Protein AF-A0A956KS37-F1 (afdb_monomer_lite)

Structure (mmCIF, N/CA/C/O backbone):
data_AF-A0A956KS37-F1
#
_entry.id   AF-A0A956KS37-F1
#
loop_
_atom_site.group_PDB
_atom_site.id
_atom_site.type_symbol
_atom_site.label_atom_id
_atom_site.label_alt_id
_atom_site.label_comp_id
_atom_site.label_asym_id
_atom_site.label_entity_id
_atom_site.label_seq_id
_atom_site.pdbx_PDB_ins_code
_atom_site.Cartn_x
_atom_site.Cartn_y
_atom_site.Cartn_z
_atom_site.occupancy
_atom_site.B_iso_or_equiv
_atom_site.auth_seq_id
_atom_site.auth_comp_id
_atom_site.auth_asym_id
_atom_site.auth_atom_id
_atom_site.pdbx_PDB_model_num
ATOM 1 N N . ILE A 1 1 ? -24.989 6.289 8.421 1.00 59.78 1 ILE A N 1
ATOM 2 C CA . ILE A 1 1 ? -24.340 6.438 7.101 1.00 59.78 1 ILE A CA 1
ATOM 3 C C . ILE A 1 1 ? -23.356 7.585 7.234 1.00 59.78 1 ILE A C 1
ATOM 5 O O . ILE A 1 1 ? -23.789 8.690 7.537 1.00 59.78 1 ILE A O 1
ATOM 9 N N . GLY A 1 2 ? -22.062 7.302 7.118 1.00 62.50 2 GLY A N 1
ATOM 10 C CA . GLY A 1 2 ? -21.005 8.313 7.037 1.00 62.50 2 GLY A CA 1
ATOM 11 C C . GLY A 1 2 ? -20.364 8.279 5.651 1.00 62.50 2 GLY A C 1
ATOM 12 O O . GLY A 1 2 ? -20.392 7.232 5.010 1.00 62.50 2 GLY A O 1
ATOM 13 N N . ALA A 1 3 ? -19.823 9.413 5.208 1.00 61.78 3 ALA A N 1
ATOM 14 C CA . ALA A 1 3 ? -19.018 9.537 3.996 1.00 61.78 3 ALA A CA 1
ATOM 15 C C . ALA A 1 3 ? -17.770 10.373 4.318 1.00 61.78 3 ALA A C 1
ATOM 17 O O . ALA A 1 3 ? -17.851 11.324 5.097 1.00 61.78 3 ALA A O 1
ATOM 18 N N . GLY A 1 4 ? -16.625 10.029 3.731 1.00 62.31 4 GLY A N 1
ATOM 19 C CA . GLY A 1 4 ? -15.363 10.747 3.917 1.00 62.31 4 GLY A CA 1
ATOM 20 C C . GLY A 1 4 ? -14.422 10.538 2.734 1.00 62.31 4 GLY A C 1
ATOM 21 O O . GLY A 1 4 ? -14.569 9.563 2.003 1.00 62.31 4 GLY A O 1
ATOM 22 N N . GLY A 1 5 ? -13.471 11.457 2.546 1.00 63.03 5 GLY A N 1
ATOM 23 C CA . GLY A 1 5 ? -12.440 11.356 1.514 1.00 63.03 5 GLY A CA 1
ATOM 24 C C . GLY A 1 5 ? -11.164 12.104 1.894 1.00 63.03 5 GLY A C 1
ATOM 25 O O . GLY A 1 5 ? -11.191 13.022 2.714 1.00 63.03 5 GLY A O 1
ATOM 26 N N . ARG A 1 6 ? -10.030 11.677 1.331 1.00 69.94 6 ARG A N 1
ATOM 27 C CA . ARG A 1 6 ? -8.701 12.251 1.586 1.00 69.94 6 ARG A CA 1
ATOM 28 C C . ARG A 1 6 ? -7.875 12.226 0.304 1.00 69.94 6 ARG A C 1
ATOM 30 O O . ARG A 1 6 ? -7.959 11.260 -0.443 1.00 69.94 6 ARG A O 1
ATOM 37 N N . VAL A 1 7 ? -7.070 13.268 0.107 1.00 75.19 7 VAL A N 1
ATOM 38 C CA . VAL A 1 7 ? -6.083 13.395 -0.972 1.00 75.19 7 VAL A CA 1
ATOM 39 C C . VAL A 1 7 ? -4.737 13.720 -0.326 1.00 75.19 7 VAL A C 1
ATOM 41 O O . VAL A 1 7 ? -4.662 14.638 0.491 1.00 75.19 7 VAL A O 1
ATOM 44 N N . ILE A 1 8 ? -3.687 12.956 -0.637 1.00 71.56 8 ILE A N 1
ATOM 45 C CA . ILE A 1 8 ? -2.332 13.180 -0.109 1.00 71.56 8 ILE A CA 1
ATOM 46 C C . ILE A 1 8 ? -1.338 13.076 -1.271 1.00 71.56 8 ILE A C 1
ATOM 48 O O . ILE A 1 8 ? -1.057 11.964 -1.714 1.00 71.56 8 ILE A O 1
ATOM 52 N N . PRO A 1 9 ? -0.799 14.190 -1.786 1.00 73.94 9 PRO A N 1
ATOM 53 C CA . PRO A 1 9 ? 0.336 14.123 -2.694 1.00 73.94 9 PRO A CA 1
ATOM 54 C C . PRO A 1 9 ? 1.612 13.825 -1.898 1.00 73.94 9 PRO A C 1
ATOM 56 O O . PRO A 1 9 ? 1.841 14.415 -0.840 1.00 73.94 9 PRO A O 1
ATOM 59 N N . VAL A 1 10 ? 2.457 12.929 -2.409 1.00 78.38 10 VAL A N 1
ATOM 60 C CA . VAL A 1 10 ? 3.773 12.642 -1.825 1.00 78.38 10 VAL A CA 1
ATOM 61 C C . VAL A 1 10 ? 4.813 12.618 -2.941 1.00 78.38 10 VAL A C 1
ATOM 63 O O . VAL A 1 10 ? 4.733 11.814 -3.868 1.00 78.38 10 VAL A O 1
ATOM 66 N N . ASN A 1 11 ? 5.799 13.505 -2.842 1.00 81.19 11 ASN A N 1
ATOM 67 C CA . ASN A 1 11 ? 6.946 13.540 -3.745 1.00 81.19 11 ASN A CA 1
ATOM 68 C C . ASN A 1 11 ? 8.146 12.913 -3.028 1.00 81.19 11 ASN A C 1
ATOM 70 O O . ASN A 1 11 ? 8.422 13.269 -1.880 1.00 81.19 11 ASN A O 1
ATOM 74 N N . MET A 1 12 ? 8.852 11.992 -3.687 1.00 76.44 12 MET A N 1
ATOM 75 C CA . MET A 1 12 ? 10.033 11.325 -3.138 1.00 76.44 12 MET A CA 1
ATOM 76 C C . MET A 1 12 ? 11.216 11.473 -4.094 1.00 76.44 12 MET A C 1
ATOM 78 O O . MET A 1 12 ? 11.098 11.211 -5.288 1.00 76.44 12 MET A O 1
ATOM 82 N N . ASN A 1 13 ? 12.371 11.842 -3.539 1.00 83.75 13 ASN A N 1
ATOM 83 C CA . ASN A 1 13 ? 13.630 11.979 -4.273 1.00 83.75 13 ASN A CA 1
ATOM 84 C C . ASN A 1 13 ? 14.692 11.060 -3.644 1.00 83.75 13 ASN A C 1
ATOM 86 O O . ASN A 1 13 ? 15.562 11.555 -2.919 1.00 83.75 13 ASN A O 1
ATOM 90 N N . PRO A 1 14 ? 14.598 9.727 -3.820 1.00 79.75 14 PRO A N 1
ATOM 91 C CA . PRO A 1 14 ? 15.616 8.807 -3.327 1.00 79.75 14 PRO A CA 1
ATOM 92 C C . PRO A 1 14 ? 16.982 9.096 -3.965 1.00 79.75 14 PRO A C 1
ATOM 94 O O . PRO A 1 14 ? 17.096 9.335 -5.168 1.00 79.75 14 PRO A O 1
ATOM 97 N N . LYS A 1 15 ? 18.028 9.050 -3.138 1.00 79.62 15 LYS A N 1
ATOM 98 C CA . LYS A 1 15 ? 19.432 9.145 -3.550 1.00 79.62 15 LYS A CA 1
ATOM 99 C C . LYS A 1 15 ? 20.189 7.967 -2.954 1.00 79.62 15 LYS A C 1
ATOM 101 O O . LYS A 1 15 ? 20.003 7.669 -1.775 1.00 79.62 15 LYS A O 1
ATOM 106 N N . GLY A 1 16 ? 21.026 7.316 -3.754 1.00 83.62 16 GLY A N 1
ATOM 107 C CA . GLY A 1 16 ? 21.868 6.207 -3.316 1.00 83.62 16 GLY A CA 1
ATOM 108 C C . GLY A 1 16 ? 23.233 6.239 -3.998 1.00 83.62 16 GLY A C 1
ATOM 109 O O . GLY A 1 16 ? 23.364 6.731 -5.119 1.00 83.62 16 GLY A O 1
ATOM 110 N N . GLY A 1 17 ? 24.248 5.733 -3.302 1.00 79.25 17 GLY A N 1
ATOM 111 C CA . GLY A 1 17 ? 25.569 5.461 -3.867 1.00 79.25 17 GLY A CA 1
ATOM 112 C C . GLY A 1 17 ? 25.759 3.964 -4.090 1.00 79.25 17 GLY A C 1
ATOM 113 O O . GLY A 1 17 ? 25.116 3.151 -3.421 1.00 79.25 17 GLY A O 1
ATOM 114 N N . VAL A 1 18 ? 26.642 3.602 -5.018 1.00 71.94 18 VAL A N 1
ATOM 115 C CA . VAL A 1 18 ? 27.085 2.216 -5.200 1.00 71.94 18 VAL A CA 1
ATOM 116 C C . VAL A 1 18 ? 28.479 2.087 -4.600 1.00 71.94 18 VAL A C 1
ATOM 118 O O . VAL A 1 18 ? 29.442 2.607 -5.153 1.00 71.94 18 VAL A O 1
ATOM 121 N N . GLY A 1 19 ? 28.583 1.411 -3.456 1.00 70.12 19 GLY A N 1
ATOM 122 C CA . GLY A 1 19 ? 29.873 1.012 -2.898 1.00 70.12 19 GLY A CA 1
ATOM 123 C C . GLY A 1 19 ? 30.322 -0.312 -3.508 1.00 70.12 19 GLY A C 1
ATOM 124 O O . GLY A 1 19 ? 29.499 -1.211 -3.690 1.00 70.12 19 GLY A O 1
ATOM 125 N N . THR A 1 20 ? 31.614 -0.450 -3.804 1.00 69.81 20 THR A N 1
ATOM 126 C CA . THR A 1 20 ? 32.202 -1.748 -4.165 1.00 69.81 20 THR A CA 1
ATOM 127 C C . THR A 1 20 ? 33.386 -2.041 -3.266 1.00 69.81 20 THR A C 1
ATOM 129 O O . THR A 1 20 ? 34.121 -1.137 -2.882 1.00 69.81 20 THR A O 1
ATOM 132 N N . ASP A 1 21 ? 33.554 -3.313 -2.933 1.00 70.75 21 ASP A N 1
ATOM 133 C CA . ASP A 1 21 ? 34.668 -3.855 -2.157 1.00 70.75 21 ASP A CA 1
ATOM 134 C C . ASP A 1 21 ? 35.985 -3.891 -2.951 1.00 70.75 21 ASP A C 1
ATOM 136 O O . ASP A 1 21 ? 37.053 -4.113 -2.384 1.00 70.75 21 ASP A O 1
ATOM 140 N N . LYS A 1 22 ? 35.930 -3.656 -4.267 1.00 71.81 22 LYS A N 1
ATOM 141 C CA . LYS A 1 22 ? 37.088 -3.681 -5.160 1.00 71.81 22 LYS A CA 1
ATOM 142 C C . LYS A 1 22 ? 37.315 -2.310 -5.775 1.00 71.81 22 LYS A C 1
ATOM 144 O O . LYS A 1 22 ? 36.692 -1.964 -6.775 1.00 71.81 22 LYS A O 1
ATOM 149 N N . GLU A 1 23 ? 38.306 -1.592 -5.250 1.00 63.19 23 GLU A N 1
ATOM 150 C CA . GLU A 1 23 ? 38.772 -0.292 -5.771 1.00 63.19 23 GLU A CA 1
ATOM 151 C C . GLU A 1 23 ? 39.117 -0.319 -7.274 1.00 63.19 23 GLU A C 1
ATOM 153 O O . GLU A 1 23 ? 39.158 0.714 -7.930 1.00 63.19 23 GLU A O 1
ATOM 158 N N . THR A 1 24 ? 39.349 -1.500 -7.855 1.00 65.69 24 THR A N 1
ATOM 159 C CA . THR A 1 24 ? 39.660 -1.665 -9.280 1.00 65.69 24 THR A CA 1
ATOM 160 C C . THR A 1 24 ? 38.441 -1.714 -10.202 1.00 65.69 24 THR A C 1
ATOM 162 O O . THR A 1 24 ? 38.626 -1.650 -11.414 1.00 65.69 24 THR A O 1
ATOM 165 N N . LEU A 1 25 ? 37.219 -1.860 -9.676 1.00 62.25 25 LEU A N 1
ATOM 166 C CA . LEU A 1 25 ? 36.004 -1.999 -10.493 1.00 62.25 25 LEU A CA 1
ATOM 167 C C . LEU A 1 25 ? 35.248 -0.686 -10.695 1.00 62.25 25 LEU A C 1
ATOM 169 O O . LEU A 1 25 ? 34.473 -0.578 -11.645 1.00 62.25 25 LEU A O 1
ATOM 173 N N . VAL A 1 26 ? 35.471 0.308 -9.838 1.00 63.12 26 VAL A N 1
ATOM 174 C CA . VAL A 1 26 ? 34.836 1.620 -9.951 1.00 63.12 26 VAL A CA 1
ATOM 175 C C . VAL A 1 26 ? 35.914 2.682 -9.819 1.00 63.12 26 VAL A C 1
ATOM 177 O O . VAL A 1 26 ? 36.578 2.771 -8.793 1.00 63.12 26 VAL A O 1
ATOM 180 N N . SER A 1 27 ? 36.119 3.451 -10.888 1.00 65.81 27 SER A N 1
ATOM 181 C CA . SER A 1 27 ? 37.158 4.482 -10.930 1.00 65.81 27 SER A CA 1
ATOM 182 C C . SER A 1 27 ? 36.759 5.753 -10.182 1.00 65.81 27 SER A C 1
ATOM 184 O O . SER A 1 27 ? 37.638 6.515 -9.796 1.00 65.81 27 SER A O 1
ATOM 186 N N . ASP A 1 28 ? 35.456 5.973 -9.987 1.00 76.75 28 ASP A N 1
ATOM 187 C CA . ASP A 1 28 ? 34.880 7.207 -9.455 1.00 76.75 28 ASP A CA 1
ATOM 188 C C . ASP A 1 28 ? 33.649 6.912 -8.588 1.00 76.75 28 ASP A C 1
ATOM 190 O O . ASP A 1 28 ? 32.961 5.920 -8.807 1.00 76.75 28 ASP A O 1
ATOM 194 N N . ASP A 1 29 ? 33.301 7.792 -7.648 1.00 83.38 29 ASP A N 1
ATOM 195 C CA . ASP A 1 29 ? 32.067 7.645 -6.869 1.00 83.38 29 ASP A CA 1
ATOM 196 C C . ASP A 1 29 ? 30.838 7.655 -7.794 1.00 83.38 29 ASP A C 1
ATOM 198 O O . ASP A 1 29 ? 30.426 8.696 -8.315 1.00 83.38 29 ASP A O 1
ATOM 202 N N . VAL A 1 30 ? 30.241 6.479 -8.007 1.00 87.00 30 VAL A N 1
ATOM 203 C CA . VAL A 1 30 ? 29.019 6.337 -8.799 1.00 87.00 30 VAL A CA 1
ATOM 204 C C . VAL A 1 30 ? 27.816 6.612 -7.909 1.00 87.00 30 VAL A C 1
ATOM 206 O O . VAL A 1 30 ? 27.533 5.891 -6.946 1.00 87.00 30 VAL A O 1
ATOM 209 N N . THR A 1 31 ? 27.062 7.643 -8.273 1.00 90.06 31 THR A N 1
ATOM 210 C CA . THR A 1 31 ? 25.796 7.990 -7.629 1.00 90.06 31 THR A CA 1
ATOM 211 C C . THR A 1 31 ? 24.646 7.831 -8.611 1.00 90.06 31 THR A C 1
ATOM 213 O O . THR A 1 31 ? 24.784 8.111 -9.803 1.00 90.06 31 THR A O 1
ATOM 216 N N . ALA A 1 32 ? 23.511 7.358 -8.099 1.00 91.81 32 ALA A N 1
ATOM 217 C CA . ALA A 1 32 ? 22.270 7.249 -8.849 1.00 91.81 32 ALA A CA 1
ATOM 218 C C . ALA A 1 32 ? 21.175 8.038 -8.128 1.00 91.81 32 ALA A C 1
ATOM 220 O O . ALA A 1 32 ? 20.953 7.876 -6.919 1.00 91.81 32 ALA A O 1
ATOM 221 N N . SER A 1 33 ? 20.469 8.883 -8.871 1.00 92.88 33 SER A N 1
ATOM 222 C CA . SER A 1 33 ? 19.269 9.563 -8.391 1.00 92.88 33 SER A CA 1
ATOM 223 C C . SER A 1 33 ? 18.072 9.192 -9.243 1.00 92.88 33 SER A C 1
ATOM 225 O O . SER A 1 33 ? 18.170 9.077 -10.459 1.00 92.88 33 SER A O 1
ATOM 227 N N . MET A 1 34 ? 16.924 9.021 -8.599 1.00 93.25 34 MET A N 1
ATOM 228 C CA . MET A 1 34 ? 15.661 8.772 -9.280 1.00 93.25 34 MET A CA 1
ATOM 229 C C . MET A 1 34 ? 14.615 9.713 -8.704 1.00 93.25 34 MET A C 1
ATOM 231 O O . MET A 1 34 ? 14.482 9.828 -7.487 1.00 93.25 34 MET A O 1
ATOM 235 N N . THR A 1 35 ? 13.855 10.373 -9.573 1.00 88.62 35 THR A N 1
ATOM 236 C CA . THR A 1 35 ? 12.692 11.163 -9.152 1.00 88.62 35 THR A CA 1
ATOM 237 C C . THR A 1 35 ? 11.440 10.326 -9.347 1.00 88.62 35 THR A C 1
ATOM 239 O O . THR A 1 35 ? 11.200 9.814 -10.441 1.00 88.62 35 THR A O 1
ATOM 242 N N . PHE A 1 36 ? 10.635 10.182 -8.296 1.00 87.31 36 PHE A N 1
ATOM 243 C CA . PHE A 1 36 ? 9.403 9.407 -8.356 1.00 87.31 36 PHE A CA 1
ATOM 244 C C . PHE A 1 36 ? 8.256 10.129 -7.643 1.00 87.31 36 PHE A C 1
ATOM 246 O O . PHE A 1 36 ? 8.398 10.626 -6.522 1.00 87.31 36 PHE A O 1
ATOM 253 N N . GLN A 1 37 ? 7.094 10.167 -8.296 1.00 88.06 37 GLN A N 1
ATOM 254 C CA . GLN A 1 37 ? 5.882 10.770 -7.753 1.00 88.06 37 GLN A CA 1
ATOM 255 C C . GLN A 1 37 ? 4.867 9.685 -7.394 1.00 88.06 37 GLN A C 1
ATOM 257 O O . GLN A 1 37 ? 4.388 8.958 -8.267 1.00 88.06 37 GLN A O 1
ATOM 262 N N . LEU A 1 38 ? 4.507 9.597 -6.111 1.00 91.50 38 LEU A N 1
ATOM 263 C CA . LEU A 1 38 ? 3.479 8.661 -5.656 1.00 91.50 38 LEU A CA 1
ATOM 264 C C . LEU A 1 38 ? 2.101 9.074 -6.196 1.00 91.50 38 LEU A C 1
ATOM 266 O O . LEU A 1 38 ? 1.814 10.276 -6.266 1.00 91.50 38 LEU A O 1
ATOM 270 N N . PRO A 1 39 ? 1.248 8.103 -6.576 1.00 91.50 39 PRO A N 1
ATOM 271 C CA . PRO A 1 39 ? -0.069 8.362 -7.147 1.00 91.50 39 PRO A CA 1
ATOM 272 C C . PRO A 1 39 ? -0.909 9.199 -6.192 1.00 91.50 39 PRO A C 1
ATOM 274 O O . PRO A 1 39 ? -0.973 8.944 -4.987 1.00 91.50 39 PRO A O 1
ATOM 277 N N . VAL A 1 40 ? -1.612 10.180 -6.748 1.00 92.75 40 VAL A N 1
ATOM 278 C CA . VAL A 1 40 ? -2.711 10.811 -6.024 1.00 92.75 40 VAL A CA 1
ATOM 279 C C . VAL A 1 40 ? -3.801 9.763 -5.818 1.00 92.75 40 VAL A C 1
ATOM 281 O O . VAL A 1 40 ? -4.217 9.104 -6.767 1.00 92.75 40 VAL A O 1
ATOM 284 N N . GLN A 1 41 ? -4.275 9.619 -4.584 1.00 94.19 41 GLN A N 1
ATOM 285 C CA . GLN A 1 41 ? -5.348 8.694 -4.235 1.00 94.19 41 GLN A CA 1
ATOM 286 C C . GLN A 1 41 ? -6.607 9.468 -3.837 1.00 94.19 41 GLN A C 1
ATOM 288 O O . GLN A 1 41 ? -6.535 10.437 -3.079 1.00 94.19 41 GLN A O 1
ATOM 293 N N . LEU A 1 42 ? -7.757 9.008 -4.328 1.00 93.62 42 LEU A N 1
ATOM 294 C CA . LEU A 1 42 ? -9.084 9.416 -3.882 1.00 93.62 42 LEU A CA 1
ATOM 295 C C . LEU A 1 42 ? -9.796 8.198 -3.298 1.00 93.62 42 LEU A C 1
ATOM 297 O O . LEU A 1 42 ? -9.892 7.160 -3.944 1.00 93.62 42 LEU A O 1
ATOM 301 N N . ARG A 1 43 ? -10.331 8.331 -2.087 1.00 94.50 43 ARG A N 1
ATOM 302 C CA . ARG A 1 43 ? -11.131 7.292 -1.430 1.00 94.50 43 ARG A CA 1
ATOM 303 C C . ARG A 1 43 ? -12.488 7.850 -1.036 1.00 94.50 43 ARG A C 1
ATOM 305 O O . ARG A 1 43 ? -12.559 8.979 -0.557 1.00 94.50 43 ARG A O 1
ATOM 312 N N . GLY A 1 44 ? -13.527 7.043 -1.198 1.00 93.69 44 GLY A N 1
ATOM 313 C CA . GLY A 1 44 ? -14.858 7.285 -0.654 1.00 93.69 44 GLY A CA 1
ATOM 314 C C . GLY A 1 44 ? -15.482 5.979 -0.182 1.00 93.69 44 GLY A C 1
ATOM 315 O O . GLY A 1 44 ? -15.198 4.929 -0.7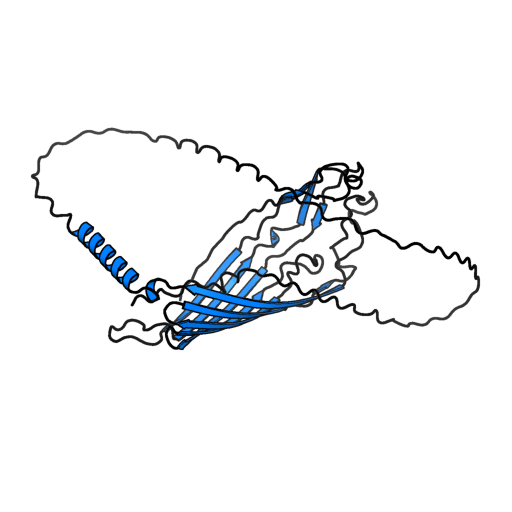49 1.00 93.69 44 GLY A O 1
ATOM 316 N N . GLY A 1 45 ? -16.339 6.040 0.834 1.00 95.12 45 GLY A N 1
ATOM 317 C CA . GLY A 1 45 ? -16.956 4.843 1.396 1.00 95.12 45 GLY A CA 1
ATOM 318 C C . GLY A 1 45 ? -18.271 5.111 2.111 1.00 95.12 45 GLY A C 1
ATOM 319 O O . GLY A 1 45 ? -18.612 6.258 2.418 1.00 95.12 45 GLY A O 1
ATOM 320 N N . LEU A 1 46 ? -19.015 4.033 2.346 1.00 95.94 46 LEU A N 1
ATOM 321 C CA . LEU A 1 46 ? -20.251 4.001 3.114 1.00 95.94 46 LEU A CA 1
ATOM 322 C C . LEU A 1 46 ? -20.119 2.969 4.225 1.00 95.94 46 LEU A C 1
ATOM 324 O O . LEU A 1 46 ? -19.832 1.806 3.959 1.00 95.94 46 LEU A O 1
ATOM 328 N N . ARG A 1 47 ? -20.428 3.386 5.454 1.00 96.38 47 ARG A N 1
ATOM 329 C CA . ARG A 1 47 ? -20.492 2.498 6.619 1.00 96.38 47 ARG A CA 1
ATOM 330 C C . ARG A 1 47 ? -21.887 2.478 7.237 1.00 96.38 47 ARG A C 1
ATOM 332 O O . ARG A 1 47 ? -22.498 3.532 7.489 1.00 96.38 47 ARG A O 1
ATOM 339 N N . TYR A 1 48 ? -22.383 1.272 7.483 1.00 95.88 48 TYR A N 1
ATOM 340 C CA . TYR A 1 48 ? -23.592 0.981 8.244 1.00 95.88 48 TYR A CA 1
ATOM 341 C C . TYR A 1 48 ? -23.209 0.366 9.587 1.00 95.88 48 TYR A C 1
ATOM 343 O O . TYR A 1 48 ? -22.456 -0.593 9.621 1.00 95.88 48 TYR A O 1
ATOM 351 N N . ILE A 1 49 ? -23.755 0.904 10.677 1.00 96.06 49 ILE A N 1
ATOM 352 C CA . ILE A 1 49 ? -23.469 0.470 12.048 1.00 96.06 49 ILE A CA 1
ATOM 353 C C . ILE A 1 49 ? -24.781 -0.003 12.669 1.00 96.06 49 ILE A C 1
ATOM 355 O O . ILE A 1 49 ? -25.754 0.760 12.712 1.00 96.06 49 ILE A O 1
ATOM 359 N N . HIS A 1 50 ? -24.810 -1.240 13.161 1.00 95.56 50 HIS A N 1
ATOM 360 C CA . HIS A 1 50 ? -25.959 -1.808 13.853 1.00 95.56 50 HIS A CA 1
ATOM 361 C C . HIS A 1 50 ? -25.715 -1.858 15.368 1.00 95.56 50 HIS A C 1
ATOM 363 O O . HIS A 1 50 ? -24.843 -2.601 15.820 1.00 95.56 50 HIS A O 1
ATOM 369 N N . PRO A 1 51 ? -26.477 -1.117 16.191 1.00 94.38 51 PRO A N 1
ATOM 370 C CA . PRO A 1 51 ? -26.252 -1.085 17.634 1.00 94.38 51 PRO A CA 1
ATOM 371 C C . PRO A 1 51 ? -26.688 -2.388 18.327 1.00 94.38 51 PRO A C 1
ATOM 373 O O . PRO A 1 51 ? -27.652 -3.030 17.917 1.00 94.38 51 PRO A O 1
ATOM 376 N N . MET A 1 52 ? -26.033 -2.746 19.437 1.00 89.56 52 MET A N 1
ATOM 377 C CA . MET A 1 52 ? -26.336 -3.944 20.248 1.00 89.56 52 MET A CA 1
ATOM 378 C C . MET A 1 52 ? -27.605 -3.806 21.121 1.00 89.56 52 MET A C 1
ATOM 380 O O . MET A 1 52 ? -27.995 -4.724 21.837 1.00 89.56 52 MET A O 1
ATOM 384 N N . GLY A 1 53 ? -28.292 -2.667 21.039 1.00 90.56 53 GLY A N 1
ATOM 385 C CA . GLY A 1 53 ? -29.440 -2.311 21.872 1.00 90.56 53 GLY A CA 1
ATOM 386 C C . GLY A 1 53 ? -29.180 -1.013 22.626 1.00 90.56 53 GLY A C 1
ATOM 387 O O . GLY A 1 53 ? -28.191 -0.327 22.363 1.00 90.56 53 GLY A O 1
ATOM 388 N N . ARG A 1 54 ? -30.077 -0.661 23.549 1.00 92.88 54 ARG A N 1
ATOM 389 C CA . ARG A 1 54 ? -29.944 0.522 24.406 1.00 92.88 54 ARG A CA 1
ATOM 390 C C . ARG A 1 54 ? -29.764 0.116 25.871 1.00 92.88 54 ARG A C 1
ATOM 392 O O . ARG A 1 54 ? -30.283 -0.921 26.280 1.00 92.88 54 ARG A O 1
ATOM 399 N N . ASP A 1 55 ? -28.991 0.887 26.624 1.00 90.56 55 ASP A N 1
ATOM 400 C CA . ASP A 1 55 ? -28.873 0.771 28.076 1.00 90.56 55 ASP A CA 1
ATOM 401 C C . ASP A 1 55 ? -30.134 1.315 28.773 1.00 90.56 55 ASP A C 1
ATOM 403 O O . ASP A 1 55 ? -31.084 1.764 28.121 1.00 90.56 55 ASP A O 1
ATOM 407 N N . GLU A 1 56 ? -30.162 1.259 30.107 1.00 93.50 56 GLU A N 1
ATOM 408 C CA . GLU A 1 56 ? -31.279 1.774 30.915 1.00 93.50 56 GLU A CA 1
ATOM 409 C C . GLU A 1 56 ? -31.498 3.283 30.718 1.00 93.50 56 GLU A C 1
ATOM 411 O O . GLU A 1 56 ? -32.611 3.784 30.868 1.00 93.50 56 GLU A O 1
ATOM 416 N N . GLN A 1 57 ? -30.446 4.007 30.331 1.00 91.75 57 GLN A N 1
ATOM 417 C CA . GLN A 1 57 ? -30.448 5.434 30.028 1.00 91.75 57 GLN A CA 1
ATOM 418 C C . GLN A 1 57 ? -30.808 5.726 28.559 1.00 91.75 57 GLN A C 1
ATOM 420 O O . GLN A 1 57 ? -30.810 6.884 28.134 1.00 91.75 57 GLN A O 1
ATOM 425 N N . GLY A 1 58 ? -31.131 4.700 27.766 1.00 90.94 58 GLY A N 1
ATOM 426 C CA . GLY A 1 58 ? -31.509 4.824 26.364 1.00 90.94 58 GLY A CA 1
ATOM 427 C C . GLY A 1 58 ? -30.342 5.058 25.394 1.00 90.94 58 GLY A C 1
ATOM 428 O O . GLY A 1 58 ? -30.608 5.313 24.210 1.00 90.94 58 GLY A O 1
ATOM 429 N N . LYS A 1 59 ? -29.084 4.980 25.846 1.00 87.88 59 LYS A N 1
ATOM 430 C CA . LYS A 1 59 ? -27.876 5.104 25.016 1.00 87.88 59 LYS A CA 1
ATOM 431 C C . LYS A 1 59 ? -27.510 3.760 24.379 1.00 87.88 59 LYS A C 1
ATOM 433 O O . LYS A 1 59 ? -27.765 2.720 24.975 1.00 87.88 59 LYS A O 1
ATOM 438 N N . PRO A 1 60 ? -26.920 3.733 23.175 1.00 86.88 60 PRO A N 1
ATOM 439 C CA . PRO A 1 60 ? -26.461 2.488 22.566 1.00 86.88 60 PRO A CA 1
ATOM 440 C C . PRO A 1 60 ? -25.445 1.762 23.461 1.00 86.88 60 PRO A C 1
ATOM 442 O O . PRO A 1 60 ? -24.474 2.380 23.885 1.00 86.88 60 PRO A O 1
ATOM 445 N N . ARG A 1 61 ? -25.640 0.458 23.713 1.00 88.44 61 ARG A N 1
ATOM 446 C CA . ARG A 1 61 ? -24.713 -0.357 24.536 1.00 88.44 61 ARG A CA 1
ATOM 447 C C . ARG A 1 61 ? -23.390 -0.683 23.844 1.00 88.44 61 ARG A C 1
ATOM 449 O O . ARG A 1 61 ? -22.490 -1.203 24.477 1.00 88.44 61 ARG A O 1
ATOM 456 N N . GLY A 1 62 ? -23.305 -0.401 22.552 1.00 89.19 62 GLY A N 1
ATOM 457 C CA . GLY A 1 62 ? -22.195 -0.785 21.700 1.00 89.19 62 GLY A CA 1
ATOM 458 C C . GLY A 1 62 ? -22.694 -1.117 20.303 1.00 89.19 62 GLY A C 1
ATOM 459 O O . GLY A 1 62 ? -23.866 -0.908 19.960 1.00 89.19 62 GLY A O 1
ATOM 460 N N . GLU A 1 63 ? -21.794 -1.657 19.502 1.00 92.94 63 GLU A N 1
ATOM 461 C CA . GLU A 1 63 ? -22.042 -2.090 18.137 1.00 92.94 63 GLU A CA 1
ATOM 462 C C . GLU A 1 63 ? -22.186 -3.614 18.106 1.00 92.94 63 GLU A C 1
ATOM 464 O O . GLU A 1 63 ? -21.375 -4.323 18.686 1.00 92.94 63 GLU A O 1
ATOM 469 N N . ARG A 1 64 ? -23.221 -4.147 17.454 1.00 95.44 64 ARG A N 1
ATOM 470 C CA . ARG A 1 64 ? -23.370 -5.595 17.247 1.00 95.44 64 ARG A CA 1
ATOM 471 C C . ARG A 1 64 ? -22.619 -6.048 16.007 1.00 95.44 64 ARG A C 1
ATOM 473 O O . ARG A 1 64 ? -21.942 -7.070 16.045 1.00 95.44 64 ARG A O 1
ATOM 480 N N . PHE A 1 65 ? -22.802 -5.312 14.922 1.00 96.94 65 PHE A N 1
ATOM 481 C CA . PHE A 1 65 ? -22.064 -5.502 13.689 1.00 96.94 65 PHE A CA 1
ATOM 482 C C . PHE A 1 65 ? -22.025 -4.202 12.894 1.00 96.94 65 PHE A C 1
ATOM 484 O O . PHE A 1 65 ? -22.924 -3.360 13.033 1.00 96.94 65 PHE A O 1
ATOM 491 N N . ASP A 1 66 ? -21.050 -4.092 12.009 1.00 96.38 66 ASP A N 1
ATOM 492 C CA . ASP A 1 66 ? -21.045 -3.110 10.942 1.00 96.38 66 ASP A CA 1
ATOM 493 C C . ASP A 1 66 ? -20.818 -3.755 9.579 1.00 96.38 66 ASP A C 1
ATOM 495 O O . ASP A 1 66 ? -20.590 -4.955 9.423 1.00 96.38 66 ASP A O 1
ATOM 499 N N . PHE A 1 67 ? -21.000 -2.924 8.566 1.00 97.81 67 PHE A N 1
ATOM 500 C CA . PHE A 1 67 ? -20.665 -3.238 7.198 1.00 97.81 67 PHE A CA 1
ATOM 501 C C . PHE A 1 67 ? -20.161 -1.969 6.524 1.00 97.81 67 PHE A C 1
ATOM 503 O O . PHE A 1 67 ? -20.791 -0.909 6.629 1.00 97.81 67 PHE A O 1
ATOM 510 N N . GLU A 1 68 ? -19.046 -2.082 5.819 1.00 97.25 68 GLU A N 1
ATOM 511 C CA . GLU A 1 68 ? -18.401 -0.995 5.100 1.00 97.25 68 GLU A CA 1
ATOM 512 C C . GLU A 1 68 ? -18.144 -1.388 3.647 1.00 97.25 68 GLU A C 1
ATOM 514 O O . GLU A 1 68 ? -17.766 -2.520 3.343 1.00 97.25 68 GLU A O 1
ATOM 519 N N . VAL A 1 69 ? -18.360 -0.427 2.749 1.00 97.69 69 VAL A N 1
ATOM 520 C CA . VAL A 1 69 ? -17.979 -0.513 1.339 1.00 97.69 69 VAL A CA 1
ATOM 521 C C . VAL A 1 69 ? -17.178 0.724 0.985 1.00 97.69 69 VAL A C 1
ATOM 523 O O . VAL A 1 69 ? -17.652 1.841 1.183 1.00 97.69 69 VAL A O 1
ATOM 526 N N . ASP A 1 70 ? -16.004 0.519 0.407 1.00 97.06 70 ASP A N 1
ATOM 527 C CA . ASP A 1 70 ? -15.107 1.566 -0.059 1.00 97.06 70 ASP A CA 1
ATOM 528 C C . ASP A 1 70 ? -14.859 1.451 -1.561 1.00 97.06 70 ASP A C 1
ATOM 530 O O . ASP A 1 70 ? -14.761 0.358 -2.122 1.00 97.06 70 ASP A O 1
ATOM 534 N N . VAL A 1 71 ? -14.659 2.603 -2.190 1.00 97.56 71 VAL A N 1
ATOM 535 C CA . VAL A 1 71 ? -14.095 2.738 -3.528 1.00 97.56 71 VAL A CA 1
ATOM 536 C C . VAL A 1 71 ? -12.862 3.626 -3.436 1.00 97.56 71 VAL A C 1
ATOM 538 O O . VAL A 1 71 ? -12.897 4.719 -2.866 1.00 97.56 71 VAL A O 1
ATOM 541 N N . VAL A 1 72 ? -11.763 3.149 -4.003 1.00 97.06 72 VAL A N 1
ATOM 542 C CA . VAL A 1 72 ? -10.487 3.855 -4.073 1.00 97.06 72 VAL A CA 1
ATOM 543 C C . VAL A 1 72 ? -10.094 3.983 -5.532 1.00 97.06 72 VAL A C 1
ATOM 545 O O . VAL A 1 72 ? -10.112 2.999 -6.261 1.00 97.06 72 VAL A O 1
ATOM 548 N N . TRP A 1 73 ? -9.731 5.186 -5.949 1.00 97.31 73 TRP A N 1
ATOM 549 C CA . TRP A 1 73 ? -9.113 5.459 -7.238 1.00 97.31 73 TRP A CA 1
ATOM 550 C C . TRP A 1 73 ? -7.697 5.980 -7.011 1.00 97.31 73 TRP A C 1
ATOM 552 O O . TRP A 1 73 ? -7.476 6.790 -6.105 1.00 97.31 73 TRP A O 1
ATOM 562 N N . GLU A 1 74 ? -6.747 5.528 -7.822 1.00 97.06 74 GLU A N 1
ATOM 563 C CA . GLU A 1 74 ? -5.348 5.944 -7.732 1.00 97.06 74 GLU A CA 1
ATOM 564 C C . GLU A 1 74 ? -4.827 6.366 -9.109 1.00 97.06 74 GLU A C 1
ATOM 566 O O . GLU A 1 74 ? -4.898 5.606 -10.079 1.00 97.06 74 GLU A O 1
ATOM 571 N N . ASN A 1 75 ? -4.267 7.576 -9.173 1.00 97.12 75 ASN A N 1
ATOM 572 C CA . ASN A 1 75 ? -3.743 8.203 -10.384 1.00 97.12 75 ASN A CA 1
ATOM 573 C C . ASN A 1 75 ? -2.350 7.675 -10.763 1.00 97.12 75 ASN A C 1
ATOM 575 O O . ASN A 1 75 ? -1.373 8.428 -10.787 1.00 97.12 75 ASN A O 1
ATOM 579 N N . TRP A 1 76 ? -2.214 6.373 -10.995 1.00 96.44 76 TRP A N 1
ATOM 580 C CA . TRP A 1 76 ? -0.933 5.786 -11.400 1.00 96.44 76 TRP A CA 1
ATOM 581 C C . TRP A 1 76 ? -0.500 6.203 -12.809 1.00 96.44 76 TRP A C 1
ATOM 583 O O . TRP A 1 76 ? 0.690 6.129 -13.111 1.00 96.44 76 TRP A O 1
ATOM 593 N N . SER A 1 77 ? -1.418 6.694 -13.651 1.00 96.50 77 SER A N 1
ATOM 594 C CA . SER A 1 77 ? -1.102 7.147 -15.012 1.00 96.50 77 SER A CA 1
ATOM 595 C C . SER A 1 77 ? -0.151 8.338 -15.088 1.00 96.50 77 SER A C 1
ATOM 597 O O . SER A 1 77 ? 0.461 8.567 -16.132 1.00 96.50 77 SER A O 1
ATOM 599 N N . GLN A 1 78 ? 0.042 9.066 -13.985 1.00 95.12 78 GLN A N 1
ATOM 600 C CA . GLN A 1 78 ? 1.044 10.129 -13.915 1.00 95.12 78 GLN A CA 1
ATOM 601 C C . GLN A 1 78 ? 2.486 9.598 -14.007 1.00 95.12 78 GLN A C 1
ATOM 603 O O . GLN A 1 78 ? 3.394 10.366 -14.319 1.00 95.12 78 GLN A O 1
ATOM 608 N N . LEU A 1 79 ? 2.709 8.306 -13.732 1.00 94.31 79 LEU A N 1
ATOM 609 C CA . LEU A 1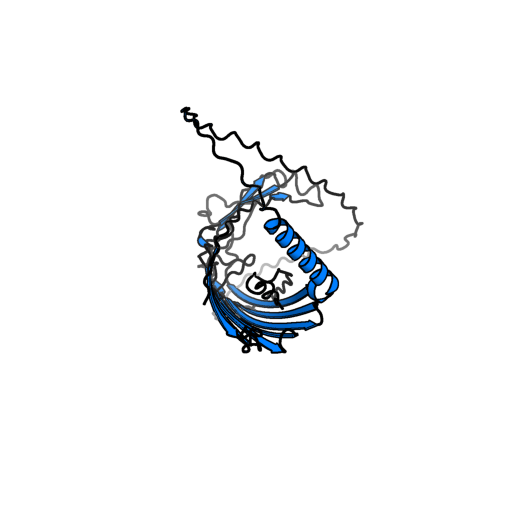 79 ? 4.018 7.688 -13.871 1.00 94.31 79 LEU A CA 1
ATOM 610 C C . LEU A 1 79 ? 4.152 6.982 -15.224 1.00 94.31 79 LEU A C 1
ATOM 612 O O . LEU A 1 79 ? 3.664 5.869 -15.441 1.00 94.31 79 LEU A O 1
ATOM 616 N N . ASP A 1 80 ? 4.907 7.603 -16.123 1.00 94.94 80 ASP A N 1
ATOM 617 C CA . ASP A 1 80 ? 5.165 7.061 -17.450 1.00 94.94 80 ASP A CA 1
ATOM 618 C C . ASP A 1 80 ? 6.467 6.248 -17.533 1.00 94.94 80 ASP A C 1
ATOM 620 O O . ASP A 1 80 ? 6.525 5.273 -18.289 1.00 94.94 80 ASP A O 1
ATOM 624 N N . ALA A 1 81 ? 7.491 6.612 -16.760 1.00 94.38 81 ALA A N 1
ATOM 625 C CA . ALA A 1 81 ? 8.788 5.946 -16.718 1.00 94.38 81 ALA A CA 1
ATOM 626 C C . ALA A 1 81 ? 9.527 6.190 -15.393 1.00 94.38 81 ALA A C 1
ATOM 628 O O . ALA A 1 81 ? 9.315 7.200 -14.724 1.00 94.38 81 ALA A O 1
ATOM 629 N N . TYR A 1 82 ? 10.460 5.299 -15.058 1.00 93.88 82 TYR A N 1
ATOM 630 C CA . TYR A 1 82 ? 11.529 5.605 -14.109 1.00 93.88 82 TYR A CA 1
ATOM 631 C C . TYR A 1 82 ? 12.686 6.255 -14.851 1.00 93.88 82 TYR A C 1
ATOM 633 O O . TYR A 1 82 ? 13.180 5.699 -15.831 1.00 93.88 82 TYR A O 1
ATOM 641 N N . ARG A 1 83 ? 13.098 7.432 -14.386 1.00 93.62 83 ARG A N 1
ATOM 642 C CA . ARG A 1 83 ? 14.261 8.162 -14.892 1.00 93.62 83 ARG A CA 1
ATOM 643 C C . ARG A 1 83 ? 15.334 8.094 -13.824 1.00 93.62 83 ARG A C 1
ATOM 645 O O . ARG A 1 83 ? 15.101 8.548 -12.704 1.00 93.62 83 ARG A O 1
ATOM 652 N N . ILE A 1 84 ? 16.432 7.438 -14.162 1.00 92.88 84 ILE A N 1
ATOM 653 C CA . ILE A 1 84 ? 17.561 7.217 -13.273 1.00 92.88 84 ILE A CA 1
ATOM 654 C C . ILE A 1 84 ? 18.724 7.996 -13.861 1.00 92.88 84 ILE A C 1
ATOM 656 O O . ILE A 1 84 ? 19.223 7.648 -14.933 1.00 92.88 84 ILE A O 1
ATOM 660 N N . ASP A 1 85 ? 19.117 9.040 -13.149 1.00 93.50 85 ASP A N 1
ATOM 661 C CA . ASP A 1 85 ? 20.249 9.876 -13.510 1.00 93.50 85 ASP A CA 1
ATOM 662 C C . ASP A 1 85 ? 21.491 9.307 -12.826 1.00 93.50 85 ASP A C 1
ATOM 664 O O . ASP A 1 85 ? 21.474 9.040 -11.616 1.00 93.50 85 ASP A O 1
ATOM 668 N N . PHE A 1 86 ? 22.557 9.105 -13.594 1.00 91.44 86 PHE A N 1
ATOM 669 C CA . PHE A 1 86 ? 23.825 8.600 -13.080 1.00 91.44 86 PHE A CA 1
ATOM 670 C C . PHE A 1 86 ? 24.882 9.701 -13.096 1.00 91.44 86 PHE A C 1
ATOM 672 O O . PHE A 1 86 ? 24.982 10.502 -14.019 1.00 91.44 86 PHE A O 1
ATOM 679 N N . THR A 1 87 ? 25.715 9.745 -12.061 1.00 91.81 87 THR A N 1
ATOM 680 C CA . THR A 1 87 ? 26.929 10.569 -12.037 1.00 91.81 87 THR A CA 1
ATOM 681 C C . THR A 1 87 ? 28.101 9.687 -11.640 1.00 91.81 87 THR A C 1
ATOM 683 O O . THR A 1 87 ? 27.985 8.918 -10.689 1.00 91.81 87 THR A O 1
ATOM 686 N N . GLY A 1 88 ? 29.210 9.792 -12.372 1.00 89.12 88 GLY A N 1
ATOM 687 C CA . GLY A 1 88 ? 30.410 8.971 -12.192 1.00 89.12 88 GLY A CA 1
ATOM 688 C C . GLY A 1 88 ? 30.738 8.134 -13.430 1.00 89.12 88 GLY A C 1
ATOM 689 O O . GLY A 1 88 ? 30.109 8.270 -14.485 1.00 89.12 88 GLY A O 1
ATOM 690 N N . ALA A 1 89 ? 31.741 7.271 -13.304 1.00 87.81 89 ALA A N 1
ATOM 691 C CA . ALA A 1 89 ? 32.185 6.383 -14.368 1.00 87.81 89 ALA A CA 1
ATOM 692 C C . ALA A 1 89 ? 32.599 5.011 -13.817 1.00 87.81 89 ALA A C 1
ATOM 694 O O . ALA A 1 89 ? 33.048 4.879 -12.680 1.00 87.81 89 ALA A O 1
ATOM 695 N N . ILE A 1 90 ? 32.453 3.978 -14.648 1.00 84.94 90 ILE A N 1
ATOM 696 C CA . ILE A 1 90 ? 32.931 2.618 -14.370 1.00 84.94 90 ILE A CA 1
ATOM 697 C C . ILE A 1 90 ? 34.070 2.347 -15.344 1.00 84.94 90 ILE A C 1
ATOM 699 O O . ILE A 1 90 ? 33.877 2.411 -16.558 1.00 84.94 90 ILE A O 1
ATOM 703 N N . ASN A 1 91 ? 35.267 2.066 -14.825 1.00 85.31 91 ASN A N 1
ATOM 704 C CA . ASN A 1 91 ? 36.484 1.895 -15.627 1.00 85.31 91 ASN A CA 1
ATOM 705 C C . ASN A 1 91 ? 36.751 3.080 -16.581 1.00 85.31 91 ASN A C 1
ATOM 707 O O . ASN A 1 91 ? 37.118 2.886 -17.741 1.00 85.31 91 ASN A O 1
ATOM 711 N N . GLY A 1 92 ? 36.509 4.312 -16.115 1.00 85.94 92 GLY A N 1
ATOM 712 C CA . GLY A 1 92 ? 36.654 5.535 -16.911 1.00 85.94 92 GLY A CA 1
ATOM 713 C C . GLY A 1 92 ? 35.601 5.731 -18.011 1.00 85.94 92 GLY A C 1
ATOM 714 O O . GLY A 1 92 ? 35.708 6.683 -18.784 1.00 85.94 92 GLY A O 1
ATOM 715 N N . GLN A 1 93 ? 34.585 4.862 -18.103 1.00 87.12 93 GLN A N 1
ATOM 716 C CA . GLN A 1 93 ? 33.455 5.029 -19.018 1.00 87.12 93 GLN A CA 1
ATOM 717 C C . GLN A 1 93 ? 32.266 5.663 -18.284 1.00 87.12 93 GLN A C 1
ATOM 719 O O . GLN A 1 93 ? 31.814 5.101 -17.281 1.00 87.12 93 GLN A O 1
ATOM 724 N N . PRO A 1 94 ? 31.739 6.809 -18.757 1.00 87.88 94 PRO A N 1
ATOM 725 C CA . PRO A 1 94 ? 30.573 7.427 -18.142 1.00 87.88 94 PRO A CA 1
ATOM 726 C C . PRO A 1 94 ? 29.359 6.505 -18.271 1.00 87.88 94 PRO A C 1
ATOM 728 O O . PRO A 1 94 ? 29.123 5.906 -19.323 1.00 87.88 94 PRO A O 1
ATOM 731 N N . ILE A 1 95 ? 28.582 6.402 -17.195 1.00 88.94 95 ILE A N 1
ATOM 732 C CA . ILE A 1 95 ? 27.328 5.649 -17.197 1.00 88.94 95 ILE A CA 1
ATOM 733 C C . ILE A 1 95 ? 26.255 6.526 -17.841 1.00 88.94 95 ILE A C 1
ATOM 735 O O . ILE A 1 95 ? 26.078 7.675 -17.446 1.00 88.94 95 ILE A O 1
ATOM 739 N N . ALA A 1 96 ? 25.539 5.996 -18.830 1.00 88.88 96 ALA A N 1
ATOM 740 C CA . ALA A 1 96 ? 24.424 6.721 -19.427 1.00 88.88 96 ALA A CA 1
ATOM 741 C C . ALA A 1 96 ? 23.208 6.731 -18.488 1.00 88.88 96 ALA A C 1
ATOM 743 O O . ALA A 1 96 ? 22.900 5.708 -17.866 1.00 88.88 96 ALA A O 1
ATOM 744 N N . ASP A 1 97 ? 22.473 7.843 -18.460 1.00 90.38 97 ASP A N 1
ATOM 745 C CA . ASP A 1 97 ? 21.165 7.922 -17.806 1.00 90.38 97 ASP A CA 1
ATOM 746 C C . ASP A 1 97 ? 20.212 6.866 -18.372 1.00 90.38 97 ASP A C 1
ATOM 748 O O . ASP A 1 97 ? 20.244 6.535 -19.562 1.00 90.38 97 ASP A O 1
ATOM 752 N N . GLN A 1 98 ? 19.355 6.319 -17.511 1.00 89.38 98 GLN A N 1
ATOM 753 C CA . GLN A 1 98 ? 18.451 5.234 -17.878 1.00 89.38 98 GLN A CA 1
ATOM 754 C C . GLN A 1 98 ? 16.996 5.660 -17.752 1.00 89.38 98 GLN A C 1
ATOM 756 O O . GLN A 1 98 ? 16.572 6.253 -16.760 1.00 89.38 98 GLN A O 1
ATOM 761 N N . VAL A 1 99 ? 16.208 5.304 -18.766 1.00 91.00 99 VAL A N 1
ATOM 762 C CA . VAL A 1 99 ? 14.761 5.519 -18.788 1.00 91.00 99 VAL A CA 1
ATOM 763 C C . VAL A 1 99 ? 14.078 4.168 -18.936 1.00 91.00 99 VAL A C 1
ATOM 765 O O . VAL A 1 99 ? 14.163 3.535 -19.984 1.00 91.00 99 VAL A O 1
ATOM 768 N N . ILE A 1 100 ? 13.385 3.733 -17.887 1.00 91.62 100 ILE A N 1
ATOM 769 C CA . ILE A 1 100 ? 12.644 2.469 -17.870 1.00 91.62 100 ILE A CA 1
ATOM 770 C C . ILE A 1 100 ? 11.158 2.797 -18.042 1.00 91.62 100 ILE A C 1
ATOM 772 O O . ILE A 1 100 ? 10.535 3.282 -17.092 1.00 91.62 100 ILE A O 1
ATOM 776 N N . PRO A 1 101 ? 10.562 2.576 -19.228 1.00 92.81 101 PRO A N 1
ATOM 777 C CA . PRO A 1 101 ? 9.159 2.887 -19.451 1.00 92.81 101 PRO A CA 1
ATOM 778 C C . PRO A 1 101 ? 8.270 1.963 -18.614 1.00 92.81 101 PRO A C 1
ATOM 780 O O . PRO A 1 101 ? 8.407 0.741 -18.639 1.00 92.81 101 PRO A O 1
ATOM 783 N N . LYS A 1 102 ? 7.334 2.561 -17.876 1.00 94.12 102 LYS A N 1
ATOM 784 C CA . LYS A 1 102 ? 6.355 1.845 -17.049 1.00 94.12 102 LYS A CA 1
ATOM 785 C C . LYS A 1 102 ? 4.936 1.972 -17.600 1.00 94.12 102 LYS A C 1
ATOM 787 O O . LYS A 1 102 ? 4.195 0.995 -17.548 1.00 94.12 102 LYS A O 1
ATOM 792 N N . LYS A 1 103 ? 4.585 3.145 -18.153 1.00 95.00 103 LYS A N 1
ATOM 793 C CA . LYS A 1 103 ? 3.281 3.464 -18.770 1.00 95.00 103 LYS A CA 1
ATOM 794 C C . LYS A 1 103 ? 2.111 2.908 -17.960 1.00 95.00 103 LYS A C 1
ATOM 796 O O . LYS A 1 103 ? 1.266 2.178 -18.481 1.00 95.00 103 LYS A O 1
ATOM 801 N N . TRP A 1 104 ? 2.106 3.212 -16.665 1.00 96.44 104 TRP A N 1
ATOM 802 C CA . TRP A 1 104 ? 1.049 2.727 -15.797 1.00 96.44 104 TRP A CA 1
ATOM 803 C C . TRP A 1 104 ? -0.286 3.375 -16.148 1.00 96.44 104 TRP A C 1
ATOM 805 O O . TRP A 1 104 ? -0.357 4.434 -16.770 1.00 96.44 104 TRP A O 1
ATOM 815 N N . ARG A 1 105 ? -1.360 2.688 -15.783 1.00 97.56 105 ARG A N 1
ATOM 816 C CA . ARG A 1 105 ? -2.735 3.164 -15.892 1.00 97.56 105 ARG A CA 1
ATOM 817 C C . ARG A 1 105 ? -3.319 3.312 -14.501 1.00 97.56 105 ARG A C 1
ATOM 819 O O . ARG A 1 105 ? -2.877 2.640 -13.572 1.00 97.56 105 ARG A O 1
ATOM 826 N N . ASP A 1 106 ? -4.330 4.156 -14.386 1.00 98.06 106 ASP A N 1
ATOM 827 C CA . ASP A 1 106 ? -5.035 4.344 -13.125 1.00 98.06 106 ASP A CA 1
ATOM 828 C C . ASP A 1 106 ? -5.651 3.040 -12.624 1.00 98.06 106 ASP A C 1
ATOM 830 O O . ASP A 1 106 ? -6.052 2.170 -13.407 1.00 98.06 106 ASP A O 1
ATOM 834 N N . THR A 1 107 ? -5.748 2.929 -11.303 1.00 98.12 107 THR A N 1
ATOM 835 C CA . THR A 1 10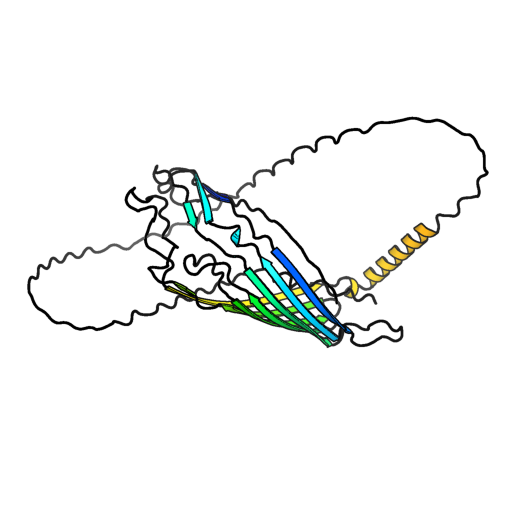7 ? -6.353 1.777 -10.638 1.00 98.12 107 THR A CA 1
ATOM 836 C C . THR A 1 107 ? -7.643 2.175 -9.943 1.00 98.12 107 THR A C 1
ATOM 838 O O . THR A 1 107 ? -7.813 3.300 -9.468 1.00 98.12 107 THR A O 1
ATOM 841 N N . ILE A 1 108 ? -8.575 1.228 -9.889 1.00 98.38 108 ILE A N 1
ATOM 842 C CA . ILE A 1 108 ? -9.793 1.310 -9.095 1.00 98.38 108 ILE A CA 1
ATOM 843 C C . ILE A 1 108 ? -9.845 0.070 -8.207 1.00 98.38 108 ILE A C 1
ATOM 845 O O . ILE A 1 108 ? -9.702 -1.053 -8.692 1.00 98.38 108 ILE A O 1
ATOM 849 N N . SER A 1 109 ? -10.068 0.287 -6.915 1.00 98.44 109 SER A N 1
ATOM 850 C CA . SER A 1 109 ? -10.204 -0.737 -5.883 1.00 98.44 109 SER A CA 1
ATOM 851 C C . SER A 1 109 ? -11.587 -0.618 -5.250 1.00 98.44 109 SER A C 1
ATOM 853 O O . SER A 1 109 ? -11.945 0.449 -4.753 1.00 98.44 109 SER A O 1
ATOM 855 N N . VAL A 1 110 ? -12.368 -1.695 -5.254 1.00 98.44 110 VAL A N 1
ATOM 856 C CA . VAL A 1 110 ? -13.626 -1.796 -4.501 1.00 98.44 110 VAL A CA 1
ATOM 857 C C . VAL A 1 110 ? -13.398 -2.750 -3.346 1.00 98.44 110 VAL A C 1
ATOM 859 O O . VAL A 1 110 ? -12.904 -3.860 -3.549 1.00 98.44 110 VAL A O 1
ATOM 862 N N . ARG A 1 111 ? -13.745 -2.321 -2.135 1.00 98.31 111 ARG A N 1
ATOM 863 C CA . ARG A 1 111 ? -13.520 -3.083 -0.904 1.00 98.31 111 ARG A CA 1
ATOM 864 C C . ARG A 1 111 ? -14.823 -3.201 -0.141 1.00 98.31 111 ARG A C 1
ATOM 866 O O . ARG A 1 111 ? -15.606 -2.256 -0.120 1.00 98.31 111 ARG A O 1
ATOM 873 N N . ALA A 1 112 ? -15.051 -4.352 0.468 1.00 98.62 112 ALA A N 1
ATOM 874 C CA . ALA A 1 112 ? -16.196 -4.580 1.330 1.00 98.62 112 ALA A CA 1
ATOM 875 C C . ALA A 1 112 ? -15.775 -5.427 2.527 1.00 98.62 112 ALA A C 1
ATOM 877 O O . ALA A 1 112 ? -15.036 -6.400 2.379 1.00 98.62 112 ALA A O 1
ATOM 878 N N . GLY A 1 113 ? -16.258 -5.076 3.707 1.00 98.44 113 GLY A N 1
ATOM 879 C CA . GLY A 1 113 ? -15.950 -5.805 4.927 1.00 98.44 113 GLY A CA 1
ATOM 880 C C . GLY A 1 113 ? -16.885 -5.431 6.058 1.00 98.44 113 GLY A C 1
ATOM 881 O O . GLY A 1 113 ? -17.772 -4.594 5.896 1.00 98.44 113 GLY A O 1
ATOM 882 N N . GLY A 1 114 ? -16.703 -6.081 7.193 1.00 97.56 114 GLY A N 1
ATOM 883 C CA . GLY A 1 114 ? -17.443 -5.754 8.395 1.00 97.56 114 GLY A CA 1
ATOM 884 C C . GLY A 1 114 ? -16.968 -6.542 9.599 1.00 97.56 114 GLY A C 1
ATOM 885 O O . GLY A 1 114 ? -16.287 -7.571 9.485 1.00 97.56 114 GLY A O 1
ATOM 886 N N . ASP A 1 115 ? -17.400 -6.044 10.743 1.00 98.00 115 ASP A N 1
ATOM 887 C CA . ASP A 1 115 ? -17.095 -6.559 12.057 1.00 98.00 115 ASP A CA 1
ATOM 888 C C . ASP A 1 115 ? -18.365 -7.127 12.694 1.00 98.00 115 ASP A C 1
ATOM 890 O O . ASP A 1 115 ? -19.474 -6.628 12.503 1.00 98.00 115 ASP A O 1
ATOM 894 N N . VAL A 1 116 ? -18.212 -8.178 13.495 1.00 97.94 116 VAL A N 1
ATOM 895 C CA . VAL A 1 116 ? -19.269 -8.723 14.350 1.00 97.94 116 VAL A CA 1
ATOM 896 C C . VAL A 1 116 ? -18.721 -8.873 15.761 1.00 97.94 116 VAL A C 1
ATOM 898 O O . VAL A 1 116 ? -17.784 -9.637 16.002 1.00 97.94 116 VAL A O 1
ATOM 901 N N . ASN A 1 117 ? -19.340 -8.182 16.715 1.00 97.25 117 ASN A N 1
ATOM 902 C CA . ASN A 1 117 ? -19.001 -8.288 18.130 1.00 97.25 117 ASN A CA 1
ATOM 903 C C . ASN A 1 117 ? -19.719 -9.497 18.737 1.00 97.25 117 ASN A C 1
ATOM 905 O O . ASN A 1 117 ? -20.942 -9.506 18.894 1.00 97.25 117 ASN A O 1
ATOM 909 N N . LEU A 1 118 ? -18.946 -10.538 19.056 1.00 96.44 118 LEU A N 1
ATOM 910 C CA . LEU A 1 118 ? -19.447 -11.784 19.640 1.00 96.44 118 LEU A CA 1
ATOM 911 C C . LEU A 1 118 ? -19.628 -11.673 21.152 1.00 96.44 118 LEU A C 1
ATOM 913 O O . LEU A 1 118 ? -20.589 -12.209 21.703 1.00 96.44 118 LEU A O 1
ATOM 917 N N . LEU A 1 119 ? -18.693 -10.990 21.813 1.00 94.19 119 LEU A N 1
ATOM 918 C CA . LEU A 1 119 ? -18.745 -10.694 23.236 1.00 94.19 119 LEU A CA 1
ATOM 919 C C . LEU A 1 119 ? -18.457 -9.209 23.419 1.00 94.19 119 LEU A C 1
ATOM 921 O O . LEU A 1 119 ? -17.404 -8.731 22.994 1.00 94.19 119 LEU A O 1
ATOM 925 N N . ASP A 1 120 ? -19.411 -8.507 24.025 1.00 89.25 120 ASP A N 1
ATOM 926 C CA . ASP A 1 120 ? -19.393 -7.053 24.182 1.00 89.25 120 ASP A CA 1
ATOM 927 C C . ASP A 1 120 ? -18.066 -6.576 24.791 1.00 89.25 120 ASP A C 1
ATOM 929 O O . ASP A 1 120 ? -17.690 -7.005 25.881 1.00 89.25 120 ASP A O 1
ATOM 933 N N . GLY A 1 121 ? -17.319 -5.769 24.035 1.00 85.94 121 GLY A N 1
ATOM 934 C CA . GLY A 1 121 ? -16.014 -5.233 24.435 1.00 85.94 121 GLY A CA 1
ATOM 935 C C . GLY A 1 121 ? -14.875 -6.249 24.609 1.00 85.94 121 GLY A C 1
ATOM 936 O O . GLY A 1 121 ? -13.801 -5.856 25.063 1.00 85.94 121 GLY A O 1
ATOM 937 N N . HIS A 1 122 ? -15.070 -7.528 24.269 1.00 94.31 122 HIS A N 1
ATOM 938 C CA . HIS A 1 122 ? -14.104 -8.602 24.548 1.00 94.31 122 HIS A CA 1
ATOM 939 C C . HIS A 1 122 ? -13.702 -9.438 23.338 1.00 94.31 122 HIS A C 1
ATOM 941 O O . HIS A 1 122 ? -12.580 -9.940 23.303 1.00 94.31 122 HIS A O 1
ATOM 947 N N . LEU A 1 123 ? -14.612 -9.664 22.389 1.00 97.25 123 LEU A N 1
ATOM 948 C CA . LEU A 1 123 ? -14.334 -10.505 21.230 1.00 97.25 123 LEU A CA 1
ATOM 949 C C . LEU A 1 123 ? -15.067 -9.987 19.997 1.00 97.25 123 LEU A C 1
ATOM 951 O O . LEU A 1 123 ? -16.299 -9.983 19.960 1.00 97.25 123 LEU A O 1
ATOM 955 N N . ALA A 1 124 ? -14.295 -9.637 18.974 1.00 97.75 124 ALA A N 1
ATOM 956 C CA . ALA A 1 124 ? -14.787 -9.229 17.666 1.00 97.75 124 ALA A CA 1
ATOM 957 C C . ALA A 1 124 ? -14.221 -10.143 16.575 1.00 97.75 124 ALA A C 1
ATOM 959 O O . ALA A 1 124 ? -13.037 -10.485 16.604 1.00 97.75 124 ALA A O 1
ATOM 960 N N . LEU A 1 125 ? -15.062 -10.517 15.613 1.00 98.38 125 LEU A N 1
ATOM 961 C CA . LEU A 1 125 ? -14.651 -11.154 14.364 1.00 98.38 125 LEU A CA 1
ATOM 962 C C . LEU A 1 125 ? -14.747 -10.154 13.223 1.00 98.38 125 LEU A C 1
ATOM 964 O O . LEU A 1 125 ? -15.679 -9.357 13.186 1.00 98.38 125 LEU A O 1
ATOM 968 N N . ARG A 1 126 ? -13.814 -10.244 12.278 1.00 98.19 126 ARG A N 1
ATOM 969 C CA . ARG A 1 126 ? -13.767 -9.407 11.079 1.00 98.19 126 ARG A CA 1
ATOM 970 C C . ARG A 1 126 ? -13.645 -10.268 9.848 1.00 98.19 126 ARG A C 1
ATOM 972 O O . ARG A 1 126 ? -12.913 -11.260 9.860 1.00 98.19 126 ARG A O 1
ATOM 979 N N . ALA A 1 127 ? -14.313 -9.862 8.783 1.00 98.69 127 ALA A N 1
ATOM 980 C CA . ALA A 1 127 ? -14.138 -10.457 7.472 1.00 98.69 127 ALA A CA 1
ATOM 981 C C . ALA A 1 127 ? -14.298 -9.393 6.394 1.00 98.69 127 ALA A C 1
ATOM 983 O O . ALA A 1 127 ? -15.068 -8.444 6.537 1.00 98.69 127 ALA A O 1
ATOM 984 N N . GLY A 1 128 ? -13.584 -9.568 5.294 1.00 98.56 128 GLY A N 1
ATOM 985 C CA . GLY A 1 128 ? -13.700 -8.664 4.168 1.00 98.56 128 GLY A CA 1
ATOM 986 C C . GLY A 1 128 ? -12.969 -9.165 2.944 1.00 98.56 128 GLY A C 1
ATOM 987 O O . GLY A 1 128 ? -12.282 -10.188 2.957 1.00 98.56 128 GLY A O 1
ATOM 988 N N . GLY A 1 129 ? -13.127 -8.414 1.871 1.00 98.62 129 GLY A N 1
ATOM 989 C CA . GLY A 1 129 ? -12.423 -8.646 0.635 1.00 98.62 129 GLY A CA 1
ATOM 990 C C . GLY A 1 129 ? -12.402 -7.412 -0.242 1.00 98.62 129 GLY A C 1
ATOM 991 O O . GLY A 1 129 ? -13.046 -6.396 0.030 1.00 98.62 129 GLY A O 1
ATOM 992 N N . TYR A 1 130 ? -11.626 -7.503 -1.306 1.00 98.75 130 TYR A N 1
ATOM 993 C CA . TYR A 1 130 ? -11.512 -6.436 -2.279 1.00 98.75 130 TYR A CA 1
ATOM 994 C C . TYR A 1 130 ? -11.208 -6.975 -3.667 1.00 98.75 130 TYR A C 1
ATOM 996 O O . TYR A 1 130 ? -10.746 -8.105 -3.830 1.00 98.75 130 TYR A O 1
ATOM 1004 N N . TYR A 1 131 ? -11.434 -6.122 -4.656 1.00 98.62 131 TYR A N 1
ATOM 1005 C CA . TYR A 1 131 ? -10.949 -6.286 -6.015 1.00 98.62 131 TYR A CA 1
ATOM 1006 C C . TYR A 1 131 ? -10.328 -4.976 -6.485 1.00 98.62 131 TYR A C 1
ATOM 1008 O O . TYR A 1 131 ? -10.897 -3.909 -6.268 1.00 98.62 131 TYR A O 1
ATOM 1016 N N . GLU A 1 132 ? -9.179 -5.065 -7.139 1.00 98.56 132 GLU A N 1
ATOM 1017 C CA . GLU A 1 132 ? -8.396 -3.942 -7.626 1.00 98.56 132 GLU A CA 1
ATOM 1018 C C . GLU A 1 132 ? -7.918 -4.202 -9.052 1.00 98.56 132 GLU A C 1
ATOM 1020 O O . GLU A 1 132 ? -7.364 -5.260 -9.361 1.00 98.56 132 GLU A O 1
ATOM 1025 N N . THR A 1 133 ? -8.118 -3.227 -9.935 1.00 98.38 133 THR A N 1
ATOM 1026 C CA . THR A 1 133 ? -7.557 -3.273 -11.288 1.00 98.38 133 THR A CA 1
ATOM 1027 C C . THR A 1 133 ? -6.055 -2.996 -11.244 1.00 98.38 133 THR A C 1
ATOM 1029 O O . THR A 1 133 ? -5.625 -2.097 -10.531 1.00 98.38 133 THR A O 1
ATOM 1032 N N . GLY A 1 134 ? -5.258 -3.704 -12.041 1.00 97.12 134 GLY A N 1
ATOM 1033 C CA . GLY A 1 134 ? -3.803 -3.545 -12.064 1.00 97.12 134 GLY A CA 1
ATOM 1034 C C . GLY A 1 134 ? -3.336 -2.257 -12.736 1.00 97.12 134 GLY A C 1
ATOM 1035 O O . GLY A 1 134 ? -3.869 -1.889 -13.789 1.00 97.12 134 GLY A O 1
ATOM 1036 N N . ALA A 1 135 ? -2.305 -1.624 -12.169 1.00 97.50 135 ALA A N 1
ATOM 1037 C CA . ALA A 1 135 ? -1.684 -0.419 -12.721 1.00 97.50 135 ALA A CA 1
ATOM 1038 C C . ALA A 1 135 ? -0.770 -0.723 -13.917 1.00 97.50 135 ALA A C 1
ATOM 1040 O O . ALA A 1 135 ? -0.606 0.108 -14.806 1.00 97.50 135 ALA A O 1
ATOM 1041 N N . SER A 1 136 ? -0.159 -1.909 -13.956 1.00 96.00 136 SER A N 1
ATOM 1042 C CA . SER A 1 136 ? 0.794 -2.275 -15.003 1.00 96.00 136 SER A CA 1
ATOM 1043 C C . SER A 1 136 ? 0.076 -2.837 -16.234 1.00 96.00 136 SER A C 1
ATOM 1045 O O . SER A 1 136 ? -0.727 -3.770 -16.138 1.00 96.00 136 SER A O 1
ATOM 1047 N N . HIS A 1 137 ? 0.364 -2.269 -17.408 1.00 95.50 137 HIS A N 1
ATOM 1048 C CA . HIS A 1 137 ? -0.059 -2.844 -18.684 1.00 95.50 137 HIS A CA 1
ATOM 1049 C C . HIS A 1 137 ? 0.764 -4.114 -18.984 1.00 95.50 137 HIS A C 1
ATOM 1051 O O . HIS A 1 137 ? 1.966 -4.089 -18.728 1.00 95.50 137 HIS A O 1
ATOM 1057 N N . PRO A 1 138 ? 0.181 -5.195 -19.546 1.00 94.69 138 PRO A N 1
ATOM 1058 C CA . PRO A 1 138 ? 0.912 -6.437 -19.849 1.00 94.69 138 PRO A CA 1
ATOM 1059 C C . PRO A 1 138 ? 2.233 -6.213 -20.594 1.00 94.69 138 PRO A C 1
ATOM 1061 O O . PRO A 1 138 ? 3.281 -6.703 -20.179 1.00 94.69 138 PRO A O 1
ATOM 1064 N N . ASP A 1 139 ? 2.198 -5.378 -21.627 1.00 95.56 139 ASP A N 1
ATOM 1065 C CA . ASP A 1 139 ? 3.359 -5.025 -22.448 1.00 95.56 139 ASP A CA 1
ATOM 1066 C C . ASP A 1 139 ? 4.508 -4.385 -21.647 1.00 95.56 139 ASP A C 1
ATOM 1068 O O . ASP A 1 139 ? 5.671 -4.520 -22.018 1.00 95.56 139 ASP A O 1
ATOM 1072 N N . PHE A 1 140 ? 4.203 -3.735 -20.519 1.00 95.31 140 PHE A N 1
ATOM 1073 C CA . PHE A 1 140 ? 5.157 -3.087 -19.609 1.00 95.31 140 PHE A CA 1
ATOM 1074 C C . PHE A 1 140 ? 5.201 -3.767 -18.230 1.00 95.31 140 PHE A C 1
ATOM 1076 O O . PHE A 1 140 ? 5.627 -3.154 -17.246 1.00 95.31 140 PHE A O 1
ATOM 1083 N N . ALA A 1 141 ? 4.752 -5.022 -18.122 1.00 93.75 141 ALA A N 1
ATOM 1084 C CA . ALA A 1 141 ? 4.865 -5.797 -16.892 1.00 93.75 141 ALA A CA 1
ATOM 1085 C C . ALA A 1 141 ? 6.340 -5.968 -16.515 1.00 93.75 141 ALA A C 1
ATOM 1087 O O . ALA A 1 141 ? 7.176 -6.198 -17.384 1.00 93.75 141 ALA A O 1
ATOM 1088 N N . HIS A 1 142 ? 6.667 -5.836 -15.234 1.00 90.31 142 HIS A N 1
ATOM 1089 C CA . HIS A 1 142 ? 8.018 -6.035 -14.719 1.00 90.31 142 HIS A CA 1
ATOM 1090 C C . HIS A 1 142 ? 7.952 -6.795 -13.389 1.00 90.31 142 HIS A C 1
ATOM 1092 O O . HIS A 1 142 ? 6.982 -6.660 -12.641 1.00 90.31 142 HIS A O 1
ATOM 1098 N N . LEU A 1 143 ? 8.999 -7.569 -13.088 1.00 89.81 143 LEU A N 1
ATOM 1099 C CA . LEU A 1 143 ? 9.094 -8.355 -11.853 1.00 89.81 143 LEU A CA 1
ATOM 1100 C C . LEU A 1 143 ? 9.279 -7.479 -10.600 1.00 89.81 143 LEU A C 1
ATOM 1102 O O . LEU A 1 143 ? 8.918 -7.889 -9.503 1.00 89.81 143 LEU A O 1
ATOM 1106 N N . ASP A 1 144 ? 9.810 -6.264 -10.768 1.00 88.75 144 ASP A N 1
ATOM 1107 C CA . ASP A 1 144 ? 10.042 -5.304 -9.682 1.00 88.75 144 ASP A CA 1
ATOM 1108 C C . ASP A 1 144 ? 8.742 -4.722 -9.102 1.00 88.75 144 ASP A C 1
ATOM 1110 O O . ASP A 1 144 ? 8.705 -4.320 -7.939 1.00 88.75 144 ASP A O 1
ATOM 1114 N N . PHE A 1 145 ? 7.669 -4.681 -9.897 1.00 89.50 145 PHE A N 1
ATOM 1115 C CA . PHE A 1 145 ? 6.383 -4.128 -9.492 1.00 89.50 145 PHE A CA 1
ATOM 1116 C C . PHE A 1 145 ? 5.211 -4.888 -10.134 1.00 89.50 145 PHE A C 1
ATOM 1118 O O . PHE A 1 145 ? 4.617 -4.425 -11.119 1.00 89.50 145 PHE A O 1
ATOM 1125 N N . PRO A 1 146 ? 4.837 -6.055 -9.579 1.00 89.38 146 PRO A N 1
ATOM 1126 C CA . PRO A 1 146 ? 3.734 -6.856 -10.091 1.00 89.38 146 PRO A CA 1
ATOM 1127 C C . PRO A 1 146 ? 2.385 -6.235 -9.686 1.00 89.38 146 PRO A C 1
ATOM 1129 O O . PRO A 1 146 ? 1.738 -6.673 -8.737 1.00 89.38 146 PRO A O 1
ATOM 1132 N N . SER A 1 147 ? 1.939 -5.209 -10.416 1.00 94.88 147 SER A N 1
ATOM 1133 C CA . SER A 1 147 ? 0.636 -4.549 -10.224 1.00 94.88 147 SER A CA 1
ATOM 1134 C C . SER A 1 147 ? -0.374 -4.996 -11.282 1.00 94.88 147 SER A C 1
ATOM 1136 O O . SER A 1 147 ? -0.740 -4.243 -12.188 1.00 94.88 147 SER A O 1
ATOM 1138 N N . PHE A 1 148 ? -0.790 -6.262 -11.199 1.00 96.62 148 PHE A N 1
ATOM 1139 C CA . PHE A 1 148 ? -1.852 -6.821 -12.045 1.00 96.62 148 PHE A CA 1
ATOM 1140 C C . PHE A 1 148 ? -3.207 -6.720 -11.347 1.00 96.62 148 PHE A C 1
ATOM 1142 O O . PHE A 1 148 ? -3.290 -6.331 -10.181 1.00 96.62 148 PHE A O 1
ATOM 1149 N N . ASN A 1 149 ? -4.277 -7.067 -12.068 1.00 98.06 149 ASN A N 1
ATOM 1150 C CA . ASN A 1 149 ? -5.588 -7.200 -11.442 1.00 98.06 149 ASN A CA 1
ATOM 1151 C C . ASN A 1 149 ? -5.476 -8.191 -10.285 1.00 98.06 149 ASN A C 1
ATOM 1153 O O . ASN A 1 149 ? -4.917 -9.279 -10.444 1.00 98.06 149 ASN A O 1
ATOM 1157 N N . ARG A 1 150 ? -5.991 -7.813 -9.124 1.00 97.94 150 ARG A N 1
ATOM 1158 C CA . ARG A 1 150 ? -5.891 -8.629 -7.921 1.00 97.94 150 ARG A CA 1
ATOM 1159 C C . ARG A 1 150 ? -7.143 -8.499 -7.086 1.00 97.94 150 ARG A C 1
ATOM 1161 O O . ARG A 1 150 ? -7.770 -7.447 -7.045 1.00 97.94 150 ARG A O 1
ATOM 1168 N N . GLY A 1 151 ? -7.493 -9.573 -6.407 1.00 98.44 151 GLY A N 1
ATOM 1169 C CA . GLY A 1 151 ? -8.539 -9.572 -5.401 1.00 98.44 151 GLY A CA 1
ATOM 1170 C C . GLY A 1 151 ? -8.039 -10.269 -4.156 1.00 98.44 151 GLY A C 1
ATOM 1171 O O . GLY A 1 151 ? -7.172 -11.132 -4.234 1.00 98.44 151 GLY A O 1
ATOM 1172 N N . GLY A 1 152 ? -8.564 -9.893 -3.003 1.00 98.31 152 GLY A N 1
ATOM 1173 C CA . GLY A 1 152 ? -8.189 -10.524 -1.749 1.00 98.31 152 GLY A CA 1
ATOM 1174 C C . GLY A 1 152 ? -9.401 -10.817 -0.897 1.00 98.31 152 GLY A C 1
ATOM 1175 O O . GLY A 1 152 ? -10.399 -10.101 -0.966 1.00 98.31 152 GLY A O 1
ATOM 1176 N N . VAL A 1 153 ? -9.302 -11.867 -0.091 1.00 98.69 153 VAL A N 1
ATOM 1177 C CA . VAL A 1 153 ? -10.266 -12.178 0.966 1.00 98.69 153 VAL A CA 1
ATOM 1178 C C . VAL A 1 153 ? -9.506 -12.460 2.245 1.00 98.69 153 VAL A C 1
ATOM 1180 O O . VAL A 1 153 ? -8.454 -13.100 2.240 1.00 98.69 153 VAL A O 1
ATOM 1183 N N . GLY A 1 154 ? -10.024 -11.946 3.346 1.00 98.62 154 GLY A N 1
ATOM 1184 C CA . GLY A 1 154 ? -9.356 -12.040 4.625 1.00 98.62 154 GLY A CA 1
ATOM 1185 C C . GLY A 1 154 ? -10.332 -12.028 5.778 1.00 98.62 154 GLY A C 1
ATOM 1186 O O . GLY A 1 154 ? -11.517 -11.713 5.642 1.00 98.62 154 GLY A O 1
ATOM 1187 N N . GLY A 1 155 ? -9.795 -12.375 6.933 1.00 98.56 155 GLY A N 1
ATOM 1188 C CA . GLY A 1 155 ? -10.515 -12.344 8.184 1.00 98.56 155 GLY A CA 1
ATOM 1189 C C . GLY A 1 155 ? -9.570 -12.157 9.351 1.00 98.56 155 GLY A C 1
ATOM 1190 O O . GLY A 1 155 ? -8.355 -12.317 9.240 1.00 98.56 155 GLY A O 1
ATOM 1191 N N . GLY A 1 156 ? -10.141 -11.798 10.485 1.00 98.31 156 GLY A N 1
ATOM 1192 C CA . GLY A 1 156 ? -9.382 -11.589 11.699 1.00 98.31 156 GLY A CA 1
ATOM 1193 C C . GLY A 1 156 ? -10.252 -11.675 12.931 1.00 98.31 156 GLY A C 1
ATOM 1194 O O . GLY A 1 156 ? -11.480 -11.727 12.864 1.00 98.31 156 GLY A O 1
ATOM 1195 N N . LEU A 1 157 ? -9.586 -11.688 14.072 1.00 98.31 157 LEU A N 1
ATOM 1196 C CA . LEU A 1 157 ? -10.216 -11.645 15.376 1.00 98.31 157 LEU A CA 1
ATOM 1197 C C . LEU A 1 157 ? -9.475 -10.653 16.260 1.00 98.31 157 LEU A C 1
ATOM 1199 O O . LEU A 1 157 ? -8.251 -10.541 16.186 1.00 98.31 157 LEU A O 1
ATOM 1203 N N . THR A 1 158 ? -10.219 -9.975 17.124 1.00 98.44 158 THR A N 1
ATOM 1204 C CA . THR A 1 158 ? -9.653 -9.215 18.239 1.00 98.44 158 THR A CA 1
ATOM 1205 C C . THR A 1 158 ? -10.213 -9.753 19.531 1.00 98.44 158 THR A C 1
ATOM 1207 O O . THR A 1 158 ? -11.430 -9.823 19.689 1.00 98.44 158 THR A O 1
ATOM 1210 N N . GLY A 1 159 ? -9.318 -10.108 20.448 1.00 97.88 159 GLY A N 1
ATOM 1211 C CA . GLY A 1 159 ? -9.651 -10.425 21.829 1.00 97.88 159 GLY A CA 1
ATOM 1212 C C . GLY A 1 159 ? -9.139 -9.332 22.759 1.00 97.88 159 GLY A C 1
ATOM 1213 O O . GLY A 1 159 ? -7.976 -8.946 22.655 1.00 97.88 159 GLY A O 1
ATOM 1214 N N . SER A 1 160 ? -9.974 -8.859 23.679 1.00 97.44 160 SER A N 1
ATOM 1215 C CA . SER A 1 160 ? -9.628 -7.809 24.641 1.00 97.44 160 SER A CA 1
ATOM 1216 C C . SER A 1 160 ? -9.941 -8.200 26.083 1.00 97.44 160 SER A C 1
ATOM 1218 O O . SER A 1 160 ? -11.015 -8.707 26.423 1.00 97.44 160 SER A O 1
ATOM 1220 N N . ILE A 1 161 ? -8.978 -7.940 26.967 1.00 96.69 161 ILE A N 1
ATOM 1221 C CA . ILE A 1 161 ? -9.083 -8.190 28.401 1.00 96.69 161 ILE A CA 1
ATOM 1222 C C . ILE A 1 161 ? -8.401 -7.065 29.188 1.00 96.69 161 ILE A C 1
ATOM 1224 O O . ILE A 1 161 ? -7.199 -6.843 29.071 1.00 96.69 161 ILE A O 1
ATOM 1228 N N . ARG A 1 162 ? -9.176 -6.366 30.031 1.00 94.06 162 ARG A N 1
ATOM 1229 C CA . ARG A 1 162 ? -8.686 -5.332 30.969 1.00 94.06 162 ARG A CA 1
ATOM 1230 C C . ARG A 1 162 ? -7.784 -4.277 30.305 1.00 94.06 162 ARG A C 1
ATOM 1232 O O . ARG A 1 162 ? -6.686 -4.017 30.791 1.00 94.06 162 ARG A O 1
ATOM 1239 N N . GLY A 1 163 ? -8.231 -3.695 29.196 1.00 92.94 163 GLY A N 1
ATOM 1240 C CA . GLY A 1 163 ? -7.475 -2.679 28.469 1.00 92.94 163 GLY A CA 1
ATOM 1241 C C . GLY A 1 163 ? -6.301 -3.186 27.637 1.00 92.94 163 GLY A C 1
ATOM 1242 O O . GLY A 1 163 ? -5.531 -2.373 27.140 1.00 92.94 163 GLY A O 1
ATOM 1243 N N . VAL A 1 164 ? -6.141 -4.496 27.467 1.00 97.12 164 VAL A N 1
ATOM 1244 C CA . VAL A 1 164 ? -5.194 -5.074 26.508 1.00 97.12 164 VAL A CA 1
ATOM 1245 C C . VAL A 1 164 ? -5.994 -5.750 25.409 1.00 97.12 164 VAL A C 1
ATOM 1247 O O . VAL A 1 164 ? -6.787 -6.640 25.712 1.00 97.12 164 VAL A O 1
ATOM 1250 N N . ALA A 1 165 ? -5.789 -5.353 24.156 1.00 97.75 165 ALA A N 1
ATOM 1251 C CA . ALA A 1 165 ? -6.416 -5.985 23.003 1.00 97.75 165 ALA A CA 1
ATOM 1252 C C . ALA A 1 165 ? -5.355 -6.578 22.071 1.00 97.75 165 ALA A C 1
ATOM 1254 O O . ALA A 1 165 ? -4.377 -5.923 21.726 1.00 97.75 165 ALA A O 1
ATOM 1255 N N . LEU A 1 166 ? -5.546 -7.836 21.683 1.00 98.06 166 LEU A N 1
ATOM 1256 C CA . LEU A 1 166 ? -4.712 -8.549 20.724 1.00 98.06 166 LEU A CA 1
ATOM 1257 C C . LEU A 1 166 ? -5.534 -8.805 19.468 1.00 98.06 166 LEU A C 1
ATOM 1259 O O . LEU A 1 166 ? -6.606 -9.410 19.542 1.00 98.06 166 LEU A O 1
ATOM 1263 N N . THR A 1 167 ? -5.009 -8.389 18.323 1.00 98.25 167 THR A N 1
ATOM 1264 C CA . THR A 1 167 ? -5.641 -8.592 17.020 1.00 98.25 167 THR A CA 1
ATOM 1265 C C . THR A 1 167 ? -4.771 -9.484 16.156 1.00 98.25 167 THR A C 1
ATOM 1267 O O . THR A 1 167 ? -3.581 -9.221 15.992 1.00 98.25 167 THR A O 1
ATOM 1270 N N . VAL A 1 168 ? -5.379 -10.519 15.581 1.00 98.44 168 VAL A N 1
ATOM 1271 C CA . VAL A 1 168 ? -4.756 -11.397 14.587 1.00 98.44 168 VAL A CA 1
ATOM 1272 C C . VAL A 1 168 ? -5.583 -11.327 13.314 1.00 98.44 168 VAL A C 1
ATOM 1274 O O . VAL A 1 168 ? -6.808 -11.434 13.364 1.00 98.44 168 VAL A O 1
ATOM 1277 N N . GLY A 1 169 ? -4.921 -11.152 12.179 1.00 98.31 169 GLY A N 1
ATOM 1278 C CA . GLY A 1 169 ? -5.564 -11.068 10.872 1.00 98.31 169 GLY A CA 1
ATOM 1279 C C . GLY A 1 169 ? -4.798 -11.860 9.827 1.00 98.31 169 GLY A C 1
ATOM 1280 O O . GLY A 1 169 ? -3.574 -11.950 9.892 1.00 98.31 169 GLY A O 1
ATOM 1281 N N . TYR A 1 170 ? -5.531 -12.427 8.876 1.00 98.44 170 TYR A N 1
ATOM 1282 C CA . TYR A 1 170 ? -4.996 -13.119 7.714 1.00 98.44 170 TYR A CA 1
ATOM 1283 C C . TYR A 1 170 ? -5.713 -12.637 6.451 1.00 98.44 170 TYR A C 1
ATOM 1285 O O . TYR A 1 170 ? -6.937 -12.486 6.438 1.00 98.44 170 TYR A O 1
ATOM 1293 N N . LEU A 1 171 ? -4.948 -12.404 5.391 1.00 98.62 171 LEU A N 1
ATOM 1294 C CA . LEU A 1 171 ? -5.436 -11.991 4.083 1.00 98.62 171 LEU A CA 1
ATOM 1295 C C . LEU A 1 171 ? -4.725 -12.811 3.011 1.00 98.62 171 LEU A C 1
ATOM 1297 O O . LEU A 1 171 ? -3.497 -12.796 2.940 1.00 98.62 171 LEU A O 1
ATOM 1301 N N . HIS A 1 172 ? -5.507 -13.457 2.153 1.00 98.50 172 HIS A N 1
ATOM 1302 C CA . HIS A 1 172 ? -5.007 -14.094 0.944 1.00 98.50 172 HIS A CA 1
ATOM 1303 C C . HIS A 1 172 ? -5.330 -13.218 -0.267 1.00 98.50 172 HIS A C 1
ATOM 1305 O O . HIS A 1 172 ? -6.474 -12.784 -0.433 1.00 98.50 172 HIS A O 1
ATOM 1311 N N . ILE A 1 173 ? -4.331 -12.955 -1.106 1.00 98.38 173 ILE A N 1
ATOM 1312 C CA . ILE A 1 173 ? -4.433 -12.116 -2.301 1.00 98.38 173 ILE A CA 1
ATOM 1313 C C . ILE A 1 173 ? -4.213 -12.989 -3.533 1.00 98.38 173 ILE A C 1
ATOM 1315 O O . ILE A 1 173 ? -3.115 -13.488 -3.781 1.00 98.38 173 ILE A O 1
ATOM 1319 N N . PHE A 1 174 ? -5.260 -13.096 -4.342 1.00 98.06 174 PHE A N 1
ATOM 1320 C CA . PHE A 1 174 ? -5.236 -13.686 -5.668 1.00 98.06 174 PHE A CA 1
ATOM 1321 C C . PHE A 1 174 ? -4.805 -12.629 -6.680 1.00 98.06 174 PHE A C 1
ATOM 1323 O O . PHE A 1 174 ? -5.450 -11.583 -6.804 1.00 98.06 174 PHE A O 1
ATOM 1330 N N . GLN A 1 175 ? -3.754 -12.906 -7.443 1.00 97.31 175 GLN A N 1
ATOM 1331 C CA . GLN A 1 175 ? -3.350 -12.060 -8.558 1.00 97.31 175 GLN A CA 1
ATOM 1332 C C . GLN A 1 175 ? -3.667 -12.753 -9.880 1.00 97.31 175 GLN A C 1
ATOM 1334 O O . GLN A 1 175 ? -3.396 -13.939 -10.064 1.00 97.31 175 GLN A O 1
ATOM 1339 N N . GLN A 1 176 ? -4.277 -12.013 -10.805 1.00 97.62 176 GLN A N 1
ATOM 1340 C CA . GLN A 1 176 ? -4.585 -12.522 -12.132 1.00 97.62 176 GLN A CA 1
ATOM 1341 C C . GLN A 1 176 ? -3.273 -12.837 -12.869 1.00 97.62 176 GLN A C 1
ATOM 1343 O O . GLN A 1 176 ? -2.404 -11.961 -12.933 1.00 97.62 176 GLN A O 1
ATOM 1348 N N . PRO A 1 177 ? -3.133 -14.043 -13.456 1.00 96.69 177 PRO A N 1
ATOM 1349 C CA . PRO A 1 177 ? -2.003 -14.354 -14.314 1.00 96.69 177 PRO A CA 1
ATOM 1350 C C . PRO A 1 177 ? -1.912 -13.367 -15.472 1.00 96.69 177 PRO A C 1
ATOM 1352 O O . PRO A 1 177 ? -2.916 -13.085 -16.131 1.00 96.69 177 PRO A O 1
ATOM 1355 N N . GLN A 1 178 ? -0.707 -12.869 -15.723 1.00 95.38 178 GLN A N 1
ATOM 1356 C CA . GLN A 1 178 ? -0.440 -11.959 -16.826 1.00 95.38 178 GLN A CA 1
ATOM 1357 C C . GLN A 1 178 ? 0.409 -12.665 -17.870 1.00 95.38 178 GLN A C 1
ATOM 1359 O O . GLN A 1 178 ? 1.455 -13.213 -17.536 1.00 95.38 178 GLN A O 1
ATOM 1364 N N . THR A 1 179 ? -0.021 -12.630 -19.127 1.00 95.94 179 THR A N 1
ATOM 1365 C CA . THR A 1 179 ? 0.733 -13.203 -20.243 1.00 95.94 179 THR A CA 1
ATOM 1366 C C . THR A 1 179 ? 1.126 -12.105 -21.214 1.00 95.94 179 THR A C 1
ATOM 1368 O O . THR A 1 179 ? 0.270 -11.354 -21.681 1.00 95.94 179 THR A O 1
ATOM 1371 N N . THR A 1 180 ? 2.411 -12.052 -21.544 1.00 95.56 180 THR A N 1
ATOM 1372 C CA . THR A 1 180 ? 2.975 -11.100 -22.500 1.00 95.56 180 THR A CA 1
ATOM 1373 C C . THR A 1 180 ? 3.747 -11.879 -23.555 1.00 95.56 180 THR A C 1
ATOM 1375 O O . THR A 1 180 ? 4.608 -12.692 -23.234 1.00 95.56 180 THR A O 1
ATOM 1378 N N . THR A 1 181 ? 3.421 -11.667 -24.829 1.00 95.38 181 THR A N 1
ATOM 1379 C CA . THR A 1 181 ? 4.148 -12.301 -25.941 1.00 95.38 181 THR A CA 1
ATOM 1380 C C . THR A 1 181 ? 5.449 -11.553 -26.222 1.00 95.38 181 THR A C 1
ATOM 1382 O O . THR A 1 181 ? 5.543 -10.361 -25.935 1.00 95.38 181 THR A O 1
ATOM 1385 N N . GLU A 1 182 ? 6.428 -12.206 -26.847 1.00 91.50 182 GLU A N 1
ATOM 1386 C CA . GLU A 1 182 ? 7.679 -11.549 -27.266 1.00 91.50 182 GLU A CA 1
ATOM 1387 C C . GLU A 1 182 ? 7.442 -10.351 -28.198 1.00 91.50 182 GLU A C 1
ATOM 1389 O O . GLU A 1 182 ? 8.145 -9.349 -28.110 1.00 91.50 182 GLU A O 1
ATOM 1394 N N . LEU A 1 183 ? 6.409 -10.413 -29.049 1.00 90.69 183 LEU A N 1
ATOM 1395 C CA . LEU A 1 183 ? 6.051 -9.321 -29.960 1.00 90.69 183 LEU A CA 1
ATOM 1396 C C . LEU A 1 183 ? 5.445 -8.110 -29.224 1.00 90.69 183 LEU A C 1
ATOM 1398 O O . LEU A 1 183 ? 5.650 -6.959 -29.622 1.00 90.69 183 LEU A O 1
ATOM 1402 N N . ALA A 1 184 ? 4.676 -8.369 -28.163 1.00 94.25 184 ALA A N 1
ATOM 1403 C CA . ALA A 1 184 ? 4.019 -7.339 -27.361 1.00 94.25 184 ALA A CA 1
ATOM 1404 C C . ALA A 1 184 ? 4.930 -6.765 -26.265 1.00 94.25 184 ALA A C 1
ATOM 1406 O O . ALA A 1 184 ? 4.725 -5.629 -25.849 1.00 94.25 184 ALA A O 1
ATOM 1407 N N . ALA A 1 185 ? 5.939 -7.519 -25.825 1.00 94.06 185 ALA A N 1
ATOM 1408 C CA . ALA A 1 185 ? 6.884 -7.133 -24.786 1.00 94.06 185 ALA A CA 1
ATOM 1409 C C . ALA A 1 185 ? 7.571 -5.786 -25.086 1.00 94.06 185 ALA A C 1
ATOM 1411 O O . ALA A 1 185 ? 8.143 -5.573 -26.159 1.00 94.06 185 ALA A O 1
ATOM 1412 N N . LYS A 1 186 ? 7.498 -4.860 -24.123 1.00 92.69 186 LYS A N 1
ATOM 1413 C CA . LYS A 1 186 ? 8.138 -3.531 -24.151 1.00 92.69 186 LYS A CA 1
ATOM 1414 C C . LYS A 1 186 ? 9.069 -3.286 -22.963 1.00 92.69 186 LYS A C 1
ATOM 1416 O O . LYS A 1 186 ? 9.614 -2.190 -22.843 1.00 92.69 186 LYS A O 1
ATOM 1421 N N . GLY A 1 187 ? 9.253 -4.271 -22.084 1.00 90.00 187 GLY A N 1
ATOM 1422 C CA . GLY A 1 187 ? 10.296 -4.251 -21.063 1.00 90.00 187 GLY A CA 1
ATOM 1423 C C . GLY A 1 187 ? 11.577 -4.826 -21.650 1.00 90.00 187 GLY A C 1
ATOM 1424 O O . GLY A 1 187 ? 11.600 -5.997 -22.021 1.00 90.00 187 GLY A O 1
ATOM 1425 N N . PHE A 1 188 ? 12.634 -4.024 -21.739 1.00 88.56 188 PHE A N 1
ATOM 1426 C CA . PHE A 1 188 ? 13.907 -4.440 -22.326 1.00 88.56 188 PHE A CA 1
ATOM 1427 C C . PHE A 1 188 ? 15.035 -4.458 -21.296 1.00 88.56 188 PHE A C 1
ATOM 1429 O O . PHE A 1 188 ? 15.000 -3.737 -20.296 1.00 88.56 188 PHE A O 1
ATOM 1436 N N . GLN A 1 189 ? 16.052 -5.282 -21.550 1.00 86.94 189 GLN A N 1
ATOM 1437 C CA . GLN A 1 189 ? 17.254 -5.315 -20.724 1.00 86.94 189 GLN A CA 1
ATOM 1438 C C . GLN A 1 189 ? 18.010 -3.981 -20.789 1.00 86.94 189 GLN A C 1
ATOM 1440 O O . GLN A 1 189 ? 18.518 -3.581 -21.836 1.00 86.94 189 GLN A O 1
ATOM 1445 N N . VAL A 1 190 ? 18.163 -3.335 -19.635 1.00 84.19 190 VAL A N 1
ATOM 1446 C CA . VAL A 1 190 ? 18.952 -2.109 -19.496 1.00 84.19 190 VAL A CA 1
ATOM 1447 C C . VAL A 1 190 ? 20.449 -2.430 -19.600 1.00 84.19 190 VAL A C 1
ATOM 1449 O O . VAL A 1 190 ? 20.939 -3.348 -18.941 1.00 84.19 190 VAL A O 1
ATOM 1452 N N . ARG A 1 191 ? 21.191 -1.669 -20.418 1.00 85.31 191 ARG A N 1
ATOM 1453 C CA . ARG A 1 191 ? 22.644 -1.828 -20.637 1.00 85.31 191 ARG A CA 1
ATOM 1454 C C . ARG A 1 191 ? 23.395 -0.521 -20.332 1.00 85.31 191 ARG A C 1
ATOM 1456 O O . ARG A 1 191 ? 23.702 0.222 -21.264 1.00 85.31 191 ARG A O 1
ATOM 1463 N N . PRO A 1 192 ? 23.737 -0.242 -19.061 1.00 77.75 192 PRO A N 1
ATOM 1464 C CA . PRO A 1 192 ? 24.258 1.069 -18.656 1.00 77.75 192 PRO A CA 1
ATOM 1465 C C . PRO A 1 192 ? 25.598 1.468 -19.294 1.00 77.75 192 PRO A C 1
ATOM 1467 O O . PRO A 1 192 ? 25.832 2.647 -19.538 1.00 77.75 192 PRO A O 1
ATOM 1470 N N . LEU A 1 193 ? 26.461 0.488 -19.593 1.00 80.69 193 LEU A N 1
ATOM 1471 C CA . LEU A 1 193 ? 27.805 0.700 -20.164 1.00 80.69 193 LEU A CA 1
ATOM 1472 C C . LEU A 1 193 ? 27.870 0.517 -21.685 1.00 80.69 193 LEU A C 1
ATOM 1474 O O . LEU A 1 193 ? 28.893 0.772 -22.310 1.00 80.69 193 LEU A O 1
ATOM 1478 N N . ALA A 1 194 ? 26.790 0.030 -22.292 1.00 71.44 194 ALA A N 1
ATOM 1479 C CA . ALA A 1 194 ? 26.733 -0.274 -23.714 1.00 71.44 194 ALA A CA 1
ATOM 1480 C C . ALA A 1 194 ? 25.355 0.114 -24.242 1.00 71.44 194 ALA A C 1
ATOM 1482 O O . ALA A 1 194 ? 24.541 -0.752 -24.586 1.00 71.44 194 ALA A O 1
ATOM 1483 N N . GLY A 1 195 ? 25.105 1.429 -24.265 1.00 65.75 195 GLY A N 1
ATOM 1484 C CA . GLY A 1 195 ? 23.941 2.010 -24.926 1.00 65.75 195 GLY A CA 1
ATOM 1485 C C . GLY A 1 195 ? 23.828 1.497 -26.361 1.00 65.75 195 GLY A C 1
ATOM 1486 O O . GLY A 1 195 ? 24.812 1.044 -26.955 1.00 65.75 195 GLY A O 1
ATOM 1487 N N . CYS A 1 196 ? 22.618 1.497 -26.919 1.00 65.38 196 CYS A N 1
ATOM 1488 C CA . CYS A 1 196 ? 22.467 0.940 -28.255 1.00 65.38 196 CYS A CA 1
ATOM 1489 C C . CYS A 1 196 ? 23.289 1.722 -29.273 1.00 65.38 196 CYS A C 1
ATOM 1491 O O . CYS A 1 196 ? 23.235 2.951 -29.260 1.00 65.38 196 CYS A O 1
ATOM 1493 N N . PRO A 1 197 ? 23.973 1.036 -30.201 1.00 66.44 197 PRO A N 1
ATOM 1494 C CA . PRO A 1 197 ? 24.473 1.701 -31.392 1.00 66.44 197 PRO A CA 1
ATOM 1495 C C . PRO A 1 197 ? 23.311 2.343 -32.169 1.00 66.44 197 PRO A C 1
ATOM 1497 O O . PRO A 1 197 ? 22.180 1.856 -32.112 1.00 66.44 197 PRO A O 1
ATOM 1500 N N . ASP A 1 198 ? 23.609 3.376 -32.961 1.00 61.47 198 ASP A N 1
ATOM 1501 C CA . ASP A 1 198 ? 22.637 4.203 -33.711 1.00 61.47 198 ASP A CA 1
ATOM 1502 C C . ASP A 1 198 ? 21.646 3.410 -34.593 1.00 61.47 198 ASP A C 1
ATOM 1504 O O . ASP A 1 198 ? 20.608 3.918 -35.000 1.00 61.47 198 ASP A O 1
ATOM 1508 N N . ARG A 1 199 ? 21.953 2.138 -34.870 1.00 58.62 199 ARG A N 1
ATOM 1509 C CA . ARG A 1 199 ? 21.169 1.191 -35.679 1.00 58.62 199 ARG A CA 1
ATOM 1510 C C . ARG A 1 199 ? 20.057 0.437 -34.937 1.00 58.62 199 ARG A C 1
ATOM 1512 O O . ARG A 1 199 ? 19.495 -0.491 -35.502 1.00 58.62 199 ARG A O 1
ATOM 1519 N N . CYS A 1 200 ? 19.794 0.743 -33.671 1.00 63.84 200 CYS A N 1
ATOM 1520 C CA . CYS A 1 200 ? 18.803 0.008 -32.879 1.00 63.84 200 CYS A CA 1
ATOM 1521 C C . CYS A 1 200 ? 17.372 0.570 -32.934 1.00 63.84 200 CYS A C 1
ATOM 1523 O O . CYS A 1 200 ? 16.532 0.121 -32.158 1.00 63.84 200 CYS A O 1
ATOM 1525 N N . ASP A 1 201 ? 17.093 1.594 -33.747 1.00 63.97 201 ASP A N 1
ATOM 1526 C CA . ASP A 1 201 ? 15.782 2.270 -33.793 1.00 63.97 201 ASP A CA 1
ATOM 1527 C C . ASP A 1 201 ? 15.250 2.698 -32.402 1.00 63.97 201 ASP A C 1
ATOM 1529 O O . ASP A 1 201 ? 14.047 2.755 -32.155 1.00 63.97 201 ASP A O 1
ATOM 1533 N N . GLY A 1 202 ? 16.157 2.985 -31.458 1.00 60.41 202 GLY A N 1
ATOM 1534 C CA . GLY A 1 202 ? 15.824 3.359 -30.078 1.00 60.41 202 GLY A CA 1
ATOM 1535 C C . GLY A 1 202 ? 15.417 2.205 -29.148 1.00 60.41 202 GLY A C 1
ATOM 1536 O O . GLY A 1 202 ? 15.083 2.466 -27.994 1.00 60.41 202 GLY A O 1
ATOM 1537 N N . LEU A 1 203 ? 15.463 0.947 -29.598 1.00 58.16 203 LEU A N 1
ATOM 1538 C CA . LEU A 1 203 ? 15.166 -0.236 -28.784 1.00 58.16 203 LEU A CA 1
ATOM 1539 C C . LEU A 1 203 ? 16.467 -0.891 -28.308 1.00 58.16 203 LEU A C 1
ATOM 1541 O O . LEU A 1 203 ? 17.212 -1.474 -29.092 1.00 58.16 203 LEU A O 1
ATOM 1545 N N . THR A 1 204 ? 16.766 -0.789 -27.013 1.00 60.84 204 THR A N 1
ATOM 1546 C CA . THR A 1 204 ? 17.989 -1.351 -26.430 1.00 60.84 204 THR A CA 1
ATOM 1547 C C . THR A 1 204 ? 17.712 -2.696 -25.770 1.00 60.84 204 THR A C 1
ATOM 1549 O O . THR A 1 204 ? 17.025 -2.764 -24.765 1.00 60.84 204 THR A O 1
ATOM 1552 N N . GLY A 1 205 ? 18.298 -3.774 -26.297 1.00 72.31 205 GLY A N 1
ATOM 1553 C CA . GLY A 1 205 ? 18.302 -5.083 -25.634 1.00 72.31 205 GLY A CA 1
ATOM 1554 C C . GLY A 1 205 ? 17.202 -6.045 -26.084 1.00 72.31 205 GLY A C 1
ATOM 1555 O O . GLY A 1 205 ? 16.414 -5.767 -26.982 1.00 72.31 205 GLY A O 1
ATOM 1556 N N . VAL A 1 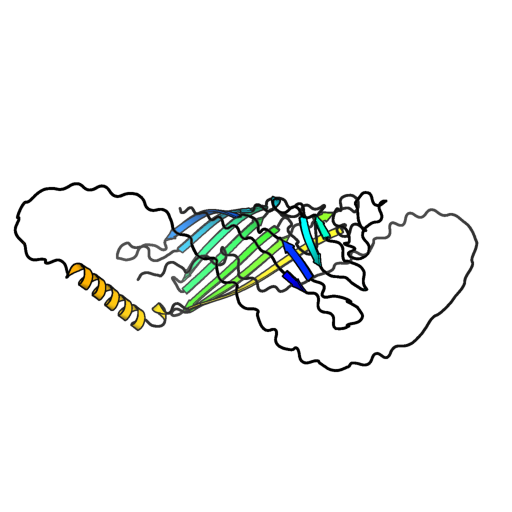206 ? 17.204 -7.228 -25.474 1.00 84.31 206 VAL A N 1
ATOM 1557 C CA . VAL A 1 206 ? 16.201 -8.274 -25.708 1.00 84.31 206 VAL A CA 1
ATOM 1558 C C . VAL A 1 206 ? 14.984 -7.965 -24.825 1.00 84.31 206 VAL A C 1
ATOM 1560 O O . VAL A 1 206 ? 15.183 -7.500 -23.696 1.00 84.31 206 VAL A O 1
ATOM 1563 N N . PRO A 1 207 ? 13.739 -8.163 -25.297 1.00 88.50 207 PRO A N 1
ATOM 1564 C CA . PRO A 1 207 ? 12.573 -8.097 -24.425 1.00 88.50 207 PRO A CA 1
ATOM 1565 C C . PRO A 1 207 ? 12.728 -9.101 -23.276 1.00 88.50 207 PRO A C 1
ATOM 1567 O O . PRO A 1 207 ? 12.940 -10.288 -23.504 1.00 88.50 207 PRO A O 1
ATOM 1570 N N . VAL A 1 208 ? 12.635 -8.623 -22.037 1.00 91.88 208 VAL A N 1
ATOM 1571 C CA . VAL A 1 208 ? 12.833 -9.434 -20.820 1.00 91.88 208 VAL A CA 1
ATOM 1572 C C . VAL A 1 208 ? 11.536 -9.718 -20.073 1.00 91.88 208 VAL A C 1
ATOM 1574 O O . VAL A 1 208 ? 11.547 -10.434 -19.078 1.00 91.88 208 VAL A O 1
ATOM 1577 N N . ASN A 1 209 ? 10.416 -9.148 -20.521 1.00 93.75 209 ASN A N 1
ATOM 1578 C CA . ASN A 1 209 ? 9.120 -9.312 -19.869 1.00 93.75 209 ASN A CA 1
ATOM 1579 C C . ASN A 1 209 ? 8.111 -10.149 -20.664 1.00 93.75 209 ASN A C 1
ATOM 1581 O O . ASN A 1 209 ? 6.919 -10.112 -20.362 1.00 93.75 209 ASN A O 1
ATOM 1585 N N . ALA A 1 210 ? 8.569 -10.892 -21.671 1.00 94.88 210 ALA A N 1
ATOM 1586 C CA . ALA A 1 210 ? 7.755 -11.916 -22.309 1.00 94.88 210 ALA A CA 1
ATOM 1587 C C . ALA A 1 210 ? 7.618 -13.135 -21.382 1.00 94.88 210 ALA A C 1
ATOM 1589 O O . ALA A 1 210 ? 8.562 -13.500 -20.684 1.00 94.88 210 ALA A O 1
ATOM 1590 N N . GLY A 1 211 ? 6.445 -13.765 -21.375 1.00 94.88 211 GLY A N 1
ATOM 1591 C CA . GLY A 1 211 ? 6.157 -14.947 -20.568 1.00 94.88 211 GLY A CA 1
ATOM 1592 C C . GLY A 1 211 ? 4.849 -14.846 -19.791 1.00 94.88 211 GLY A C 1
ATOM 1593 O O . GLY A 1 211 ? 3.979 -14.026 -20.096 1.00 94.88 211 GLY A O 1
ATOM 1594 N N . VAL A 1 212 ? 4.706 -15.719 -18.793 1.00 95.69 212 VAL A N 1
ATOM 1595 C CA . VAL A 1 212 ? 3.534 -15.792 -17.915 1.00 95.69 212 VAL A CA 1
ATOM 1596 C C . VAL A 1 212 ? 3.951 -15.473 -16.484 1.00 95.69 212 VAL A C 1
ATOM 1598 O O . VAL A 1 212 ? 4.730 -16.203 -15.880 1.00 95.69 212 VAL A O 1
ATOM 1601 N N . PHE A 1 213 ? 3.391 -14.411 -15.917 1.00 94.88 213 PHE A N 1
ATOM 1602 C CA . PHE A 1 213 ? 3.584 -14.033 -14.524 1.00 94.88 213 PHE A CA 1
ATOM 1603 C C . PHE A 1 213 ? 2.419 -14.558 -13.688 1.00 94.88 213 PHE A C 1
ATOM 1605 O O . PHE A 1 213 ? 1.262 -14.226 -13.954 1.00 94.88 213 PHE A O 1
ATOM 1612 N N . LYS A 1 214 ? 2.721 -15.360 -12.665 1.00 95.56 214 LYS A N 1
ATOM 1613 C CA . LYS A 1 214 ? 1.756 -15.855 -11.675 1.00 95.56 214 LYS A CA 1
ATOM 1614 C C . LYS A 1 214 ? 2.268 -15.504 -10.284 1.00 95.56 214 LYS A C 1
ATOM 1616 O O . LYS A 1 214 ? 3.437 -15.727 -9.986 1.00 95.56 214 LYS A O 1
ATOM 1621 N N . SER A 1 215 ? 1.398 -14.975 -9.436 1.00 94.69 215 SER A N 1
ATOM 1622 C CA . SER A 1 215 ? 1.725 -14.663 -8.046 1.00 94.69 215 SER A CA 1
ATOM 1623 C C . SER A 1 215 ? 0.492 -14.800 -7.160 1.00 94.69 215 SER A C 1
ATOM 1625 O O . SER A 1 215 ? -0.649 -14.693 -7.608 1.00 94.69 215 SER A O 1
ATOM 1627 N N . HIS A 1 216 ? 0.739 -15.058 -5.886 1.00 96.12 216 HIS A N 1
ATOM 1628 C CA . HIS A 1 216 ? -0.236 -14.986 -4.808 1.00 96.12 216 HIS A CA 1
ATOM 1629 C C . HIS A 1 216 ? 0.484 -14.429 -3.583 1.00 96.12 216 HIS A C 1
ATOM 1631 O O . HIS A 1 216 ? 1.707 -14.541 -3.481 1.00 96.12 216 HIS A O 1
ATOM 1637 N N . PHE A 1 217 ? -0.260 -13.807 -2.675 1.00 96.69 217 PHE A N 1
ATOM 1638 C CA . PHE A 1 217 ? 0.317 -13.304 -1.433 1.00 96.69 217 PHE A CA 1
ATOM 1639 C C . PHE A 1 217 ? -0.517 -13.723 -0.239 1.00 96.69 217 PHE A C 1
ATOM 1641 O O . PHE A 1 217 ? -1.746 -13.684 -0.278 1.00 96.69 217 PHE A O 1
ATOM 1648 N N . ASP A 1 218 ? 0.183 -14.026 0.843 1.00 97.75 218 ASP A N 1
ATOM 1649 C CA . ASP A 1 218 ? -0.383 -14.316 2.146 1.00 97.75 218 ASP A CA 1
ATOM 1650 C C . ASP A 1 218 ? 0.155 -13.294 3.140 1.00 97.75 218 ASP A C 1
ATOM 1652 O O . ASP A 1 218 ? 1.365 -13.176 3.340 1.00 97.75 218 ASP A O 1
ATOM 1656 N N . ILE A 1 219 ? -0.745 -12.532 3.754 1.00 97.25 219 ILE A N 1
ATOM 1657 C CA . ILE A 1 219 ? -0.394 -11.521 4.748 1.00 97.25 219 ILE A CA 1
ATOM 1658 C C . ILE A 1 219 ? -0.951 -11.965 6.092 1.00 97.25 219 ILE A C 1
ATOM 1660 O O . ILE A 1 219 ? -2.161 -12.117 6.255 1.00 97.25 219 ILE A O 1
ATOM 1664 N N . LEU A 1 220 ? -0.055 -12.138 7.062 1.00 97.75 220 LEU A N 1
ATOM 1665 C CA . LEU A 1 220 ? -0.392 -12.347 8.463 1.00 97.75 220 LEU A CA 1
ATOM 1666 C C . LEU A 1 220 ? -0.084 -11.068 9.241 1.00 97.75 220 LEU A C 1
ATOM 1668 O O . LEU A 1 220 ? 1.013 -10.520 9.140 1.00 97.75 220 LEU A O 1
ATOM 1672 N N . SER A 1 221 ? -1.037 -10.615 10.047 1.00 97.12 221 SER A N 1
ATOM 1673 C CA . SER A 1 221 ? -0.888 -9.423 10.875 1.00 97.12 221 SER A CA 1
ATOM 1674 C C . SER A 1 221 ? -1.148 -9.713 12.343 1.00 97.12 221 SER A C 1
ATOM 1676 O O . SER A 1 221 ? -2.110 -10.407 12.680 1.00 97.12 221 SER A O 1
ATOM 1678 N N . LEU A 1 222 ? -0.338 -9.098 13.200 1.00 97.88 222 LEU A N 1
ATOM 1679 C CA . LEU A 1 222 ? -0.472 -9.124 14.650 1.00 97.88 222 LEU A CA 1
ATOM 1680 C C . LEU A 1 222 ? -0.432 -7.685 15.177 1.00 97.88 222 LEU A C 1
ATOM 1682 O O . LEU A 1 222 ? 0.507 -6.954 14.868 1.00 97.88 222 LEU A O 1
ATOM 1686 N N . SER A 1 223 ? -1.427 -7.287 15.971 1.00 96.88 223 SER A N 1
ATOM 1687 C CA . SER A 1 223 ? -1.465 -5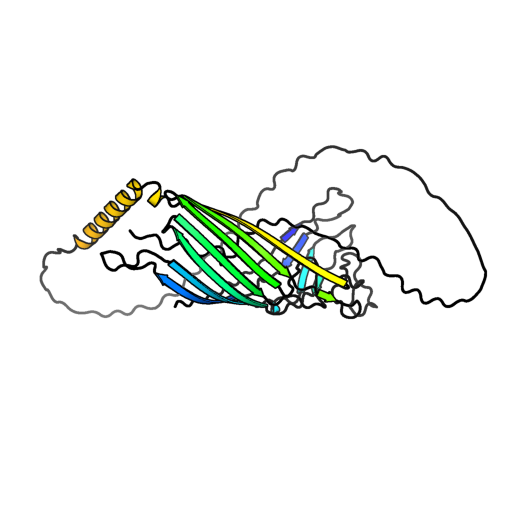.984 16.653 1.00 96.88 223 SER A CA 1
ATOM 1688 C C . SER A 1 223 ? -1.722 -6.159 18.143 1.00 96.88 223 SER A C 1
ATOM 1690 O O . SER A 1 223 ? -2.496 -7.032 18.539 1.00 96.88 223 SER A O 1
ATOM 1692 N N . LEU A 1 224 ? -1.093 -5.309 18.954 1.00 97.50 224 LEU A N 1
ATOM 1693 C CA . LEU A 1 224 ? -1.307 -5.207 20.391 1.00 97.50 224 LEU A CA 1
ATOM 1694 C C . LEU A 1 224 ? -1.679 -3.764 20.733 1.00 97.50 224 LEU A C 1
ATOM 1696 O O . LEU A 1 224 ? -0.849 -2.864 20.607 1.00 97.50 224 LEU A O 1
ATOM 1700 N N . ASP A 1 225 ? -2.896 -3.568 21.223 1.00 97.06 225 ASP A N 1
ATOM 1701 C CA . ASP A 1 225 ? -3.420 -2.269 21.622 1.00 97.06 225 ASP A CA 1
ATOM 1702 C C . ASP A 1 225 ? -3.532 -2.182 23.148 1.00 97.06 225 ASP A C 1
ATOM 1704 O O . ASP A 1 225 ? -4.009 -3.098 23.827 1.00 97.06 225 ASP A O 1
ATOM 1708 N N . LEU A 1 226 ? -3.057 -1.064 23.699 1.00 95.75 226 LEU A N 1
ATOM 1709 C CA . LEU A 1 226 ? -2.972 -0.818 25.136 1.00 95.75 226 LEU A CA 1
ATOM 1710 C C . LEU A 1 226 ? -3.844 0.380 25.533 1.00 95.75 226 LEU A C 1
ATOM 1712 O O . LEU A 1 226 ? -3.455 1.540 25.395 1.00 95.75 226 LEU A O 1
ATOM 1716 N N . HIS A 1 227 ? -5.008 0.101 26.107 1.00 93.25 227 HIS A N 1
ATOM 1717 C CA . HIS A 1 227 ? -5.939 1.084 26.651 1.00 93.25 227 HIS A CA 1
ATOM 1718 C C . HIS A 1 227 ? -5.588 1.394 28.115 1.00 93.25 227 HIS A C 1
ATOM 1720 O O . HIS A 1 227 ? -6.115 0.809 29.063 1.00 93.25 227 HIS A O 1
ATOM 1726 N N . LEU A 1 228 ? -4.668 2.346 28.312 1.00 92.44 228 LEU A N 1
ATOM 1727 C CA . LEU A 1 228 ? -4.165 2.746 29.640 1.00 92.44 228 LEU A CA 1
ATOM 1728 C C . LEU A 1 228 ? -5.260 3.216 30.609 1.00 92.44 228 LEU A C 1
ATOM 1730 O O . LEU A 1 228 ? -5.100 3.079 31.822 1.00 92.44 228 LEU A O 1
ATOM 1734 N N . GLU A 1 229 ? -6.358 3.765 30.093 1.00 87.75 229 GLU A N 1
ATOM 1735 C CA . GLU A 1 229 ? -7.483 4.237 30.909 1.00 87.75 229 GLU A CA 1
ATOM 1736 C C . GLU A 1 229 ? -8.240 3.075 31.564 1.00 87.75 229 GLU A C 1
ATOM 1738 O O . GLU A 1 229 ? -8.596 3.163 32.739 1.00 87.75 229 GLU A O 1
ATOM 1743 N N . GLU A 1 230 ? -8.381 1.956 30.852 1.00 89.00 230 GLU A N 1
ATOM 1744 C CA . GLU A 1 230 ? -8.968 0.721 31.377 1.00 89.00 230 GLU A CA 1
ATOM 1745 C C . GLU A 1 230 ? -7.996 -0.031 32.294 1.00 89.00 230 GLU A C 1
ATOM 1747 O O . GLU A 1 230 ? -8.400 -0.580 33.321 1.00 89.00 230 GLU A O 1
ATOM 1752 N N . MET A 1 231 ? -6.700 -0.026 31.961 1.00 90.62 231 MET A N 1
ATOM 1753 C CA . MET A 1 231 ? -5.670 -0.678 32.777 1.00 90.62 231 MET A CA 1
ATOM 1754 C C . MET A 1 231 ? -5.444 0.025 34.120 1.00 90.62 231 MET A C 1
ATOM 1756 O O . MET A 1 231 ? -5.134 -0.626 35.120 1.00 90.62 231 MET A O 1
ATOM 1760 N N . VAL A 1 232 ? -5.583 1.354 34.165 1.00 93.44 232 VAL A N 1
ATOM 1761 C CA . VAL A 1 232 ? -5.328 2.154 35.369 1.00 93.44 232 VAL A CA 1
ATOM 1762 C C . VAL A 1 232 ? -6.517 3.083 35.657 1.00 93.44 232 VAL A C 1
ATOM 1764 O O . VAL A 1 232 ? -6.414 4.298 35.462 1.00 93.44 232 VAL A O 1
ATOM 1767 N N . PRO A 1 233 ? -7.623 2.566 36.232 1.00 89.81 233 PRO A N 1
ATOM 1768 C CA . PRO A 1 233 ? -8.845 3.345 36.476 1.00 89.81 233 PRO A CA 1
ATOM 1769 C C . PRO A 1 233 ? -8.613 4.613 37.312 1.00 89.81 233 PRO A C 1
ATOM 1771 O O . PRO A 1 233 ? -9.270 5.636 37.130 1.00 89.81 233 PRO A O 1
ATOM 1774 N N . LYS A 1 234 ? -7.613 4.583 38.206 1.00 92.31 234 LYS A N 1
ATOM 1775 C CA . LYS A 1 234 ? -7.211 5.741 39.020 1.00 92.31 234 LYS A CA 1
ATOM 1776 C C . LYS A 1 234 ? -6.725 6.923 38.175 1.00 92.31 234 LYS A C 1
ATOM 1778 O O . LYS A 1 234 ? -6.867 8.067 38.599 1.00 92.31 234 LYS A O 1
ATOM 1783 N N . LEU A 1 235 ? -6.121 6.675 37.009 1.00 87.75 235 LEU A N 1
ATOM 1784 C CA . LEU A 1 235 ? -5.695 7.742 36.100 1.00 87.75 235 LEU A CA 1
ATOM 1785 C C . LEU A 1 235 ? -6.893 8.385 35.403 1.00 87.75 235 LEU A C 1
ATOM 1787 O O . LEU A 1 235 ? -6.922 9.611 35.307 1.00 87.75 235 LEU A O 1
ATOM 1791 N N . ALA A 1 236 ? -7.881 7.589 34.987 1.00 86.44 236 ALA A N 1
ATOM 1792 C CA . ALA A 1 236 ? -9.122 8.094 34.404 1.00 86.44 236 ALA A CA 1
ATOM 1793 C C . ALA A 1 236 ? -9.887 8.969 35.411 1.00 86.44 236 ALA A C 1
ATOM 1795 O O . ALA A 1 236 ? -10.202 10.119 35.110 1.00 86.44 236 ALA A O 1
ATOM 1796 N N . GLN A 1 237 ? -10.050 8.493 36.652 1.00 91.88 237 GLN A N 1
ATOM 1797 C CA . GLN A 1 237 ? -10.673 9.266 37.737 1.00 91.88 237 GLN A CA 1
ATOM 1798 C C . GLN A 1 237 ? -9.955 10.601 37.978 1.00 91.88 237 GLN A C 1
ATOM 1800 O O . GLN A 1 237 ? -10.581 11.657 37.956 1.00 91.88 237 GLN A O 1
ATOM 1805 N N . ARG A 1 238 ? -8.620 10.588 38.101 1.00 92.81 238 ARG A N 1
ATOM 1806 C CA . ARG A 1 238 ? -7.828 11.819 38.282 1.00 92.81 238 ARG A CA 1
ATOM 1807 C C . ARG A 1 238 ? -7.925 12.785 37.099 1.00 92.81 238 ARG A C 1
ATOM 1809 O O . ARG A 1 238 ? -7.789 13.994 37.291 1.00 92.81 238 ARG A O 1
ATOM 1816 N N . ARG A 1 239 ? -8.078 12.283 35.868 1.00 90.44 239 ARG A N 1
ATOM 1817 C CA . ARG A 1 239 ? -8.271 13.121 34.672 1.00 90.44 239 ARG A CA 1
ATOM 1818 C C . ARG A 1 239 ? -9.640 13.785 34.694 1.00 90.44 239 ARG A C 1
ATOM 1820 O O . ARG A 1 239 ? -9.711 14.984 34.434 1.00 90.44 239 ARG A O 1
ATOM 1827 N N . GLU A 1 240 ? -10.674 13.039 35.061 1.00 93.38 240 GLU A N 1
ATOM 1828 C CA . GLU A 1 240 ? -12.034 13.557 35.162 1.00 93.38 240 GLU A CA 1
ATOM 1829 C C . GLU A 1 240 ? -12.155 14.607 36.270 1.00 93.38 240 GLU A C 1
ATOM 1831 O O . GLU A 1 240 ? -12.617 15.716 36.013 1.00 93.38 240 GLU A O 1
ATOM 1836 N N . GLU A 1 241 ? -11.608 14.329 37.457 1.00 96.12 241 GLU A N 1
ATOM 1837 C CA . GLU A 1 241 ? -11.522 15.293 38.561 1.00 96.12 241 GLU A CA 1
ATOM 1838 C C . GLU A 1 241 ? -10.819 16.589 38.125 1.00 96.12 241 GLU A C 1
ATOM 1840 O O . GLU A 1 241 ? -11.294 17.695 38.389 1.00 96.12 241 GLU A O 1
ATOM 1845 N N . LYS A 1 242 ? -9.700 16.479 37.392 1.00 96.12 242 LYS A N 1
ATOM 1846 C CA . LYS A 1 242 ? -8.991 17.648 36.849 1.00 96.12 242 LYS A CA 1
ATOM 1847 C C . LYS A 1 242 ? -9.793 18.388 35.776 1.00 96.12 242 LYS A C 1
ATOM 1849 O O . LYS A 1 242 ? -9.689 19.614 35.705 1.00 96.12 242 LYS A O 1
ATOM 1854 N N . ARG A 1 243 ? -10.548 17.684 34.924 1.00 96.56 243 ARG A N 1
ATOM 1855 C CA . ARG A 1 243 ? -11.399 18.294 33.888 1.00 96.56 243 ARG A CA 1
ATOM 1856 C C . ARG A 1 243 ? -12.532 19.085 34.533 1.00 96.56 243 ARG A C 1
ATOM 1858 O O . ARG A 1 243 ? -12.669 20.270 34.242 1.00 96.56 243 ARG A O 1
ATOM 1865 N N . GLN A 1 244 ? -13.232 18.476 35.485 1.00 95.69 244 GLN A N 1
ATOM 1866 C CA . GLN A 1 244 ? -14.297 19.116 36.255 1.00 95.69 244 GLN A CA 1
ATOM 1867 C C . GLN A 1 244 ? -13.779 20.329 37.036 1.00 95.69 244 GLN A C 1
ATOM 1869 O O . GLN A 1 244 ? -14.385 21.398 36.986 1.00 95.69 244 GLN A O 1
ATOM 1874 N N . ALA A 1 245 ? -12.608 20.224 37.676 1.00 95.69 245 ALA A N 1
ATOM 1875 C CA . ALA A 1 245 ? -11.990 21.355 38.369 1.00 95.69 245 ALA A CA 1
ATOM 1876 C C . ALA A 1 245 ? -11.666 22.527 37.419 1.00 95.69 245 ALA A C 1
ATOM 1878 O O . ALA A 1 245 ? -11.861 23.690 37.775 1.00 95.69 245 ALA A O 1
ATOM 1879 N N . ARG A 1 246 ? -11.202 22.246 36.192 1.00 96.12 246 ARG A N 1
ATOM 1880 C CA . ARG A 1 246 ? -10.933 23.274 35.169 1.00 96.12 246 ARG A CA 1
ATOM 1881 C C . ARG A 1 246 ? -12.209 23.922 34.633 1.00 96.12 246 ARG A C 1
ATOM 1883 O O . ARG A 1 246 ? -12.217 25.131 34.414 1.00 96.12 246 ARG A O 1
ATOM 1890 N N . GLU A 1 247 ? -13.265 23.150 34.405 1.00 95.44 247 GLU A N 1
ATOM 1891 C CA . GLU A 1 247 ? -14.561 23.670 33.952 1.00 95.44 247 GLU A CA 1
ATOM 1892 C C . GLU A 1 247 ? -15.230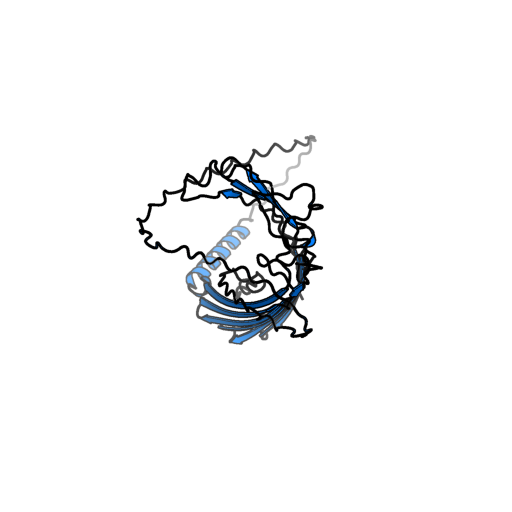 24.528 35.030 1.00 95.44 247 GLU A C 1
ATOM 1894 O O . GLU A 1 247 ? -15.678 25.640 34.743 1.00 95.44 247 GLU A O 1
ATOM 1899 N N . ALA A 1 248 ? -15.187 24.085 36.289 1.00 93.56 248 ALA A N 1
ATOM 1900 C CA . ALA A 1 248 ? -15.643 24.870 37.431 1.00 93.56 248 ALA A CA 1
ATOM 1901 C C . ALA A 1 248 ? -14.856 26.185 37.567 1.00 93.56 248 ALA A C 1
ATOM 1903 O O . ALA A 1 248 ? -15.456 27.239 37.767 1.00 93.56 248 ALA A O 1
ATOM 1904 N N . ALA A 1 249 ? -13.531 26.161 37.381 1.00 93.50 249 ALA A N 1
ATOM 1905 C CA . ALA A 1 249 ? -12.713 27.375 37.395 1.00 93.50 249 ALA A CA 1
ATOM 1906 C C . ALA A 1 249 ? -13.056 28.340 36.242 1.00 93.50 249 ALA A C 1
ATOM 1908 O O . ALA A 1 249 ? -13.081 29.553 36.446 1.00 93.50 249 ALA A O 1
ATOM 1909 N N . LYS A 1 250 ? -13.368 27.826 35.042 1.00 94.94 250 LYS A N 1
ATOM 1910 C CA . LYS A 1 250 ? -13.804 28.653 33.901 1.00 94.94 250 LYS A CA 1
ATOM 1911 C C . LYS A 1 250 ? -15.161 29.318 34.140 1.00 94.94 250 LYS A C 1
ATOM 1913 O O . LYS A 1 250 ? -15.350 30.460 33.728 1.00 94.94 250 LYS A O 1
ATOM 1918 N N . HIS A 1 251 ? -16.096 28.631 34.795 1.00 89.94 251 HIS A N 1
ATOM 1919 C CA . HIS A 1 251 ? -17.435 29.167 35.061 1.00 89.94 251 HIS A CA 1
ATOM 1920 C C . HIS A 1 251 ? -17.532 29.986 36.357 1.00 89.94 251 HIS A C 1
ATOM 1922 O O . HIS A 1 251 ? -18.366 30.882 36.440 1.00 89.94 251 HIS A O 1
ATOM 1928 N N . GLY A 1 252 ? -16.647 29.757 37.330 1.00 78.12 252 GLY A N 1
ATOM 1929 C CA . GLY A 1 252 ? -16.604 30.494 38.598 1.00 78.12 252 GLY A CA 1
ATOM 1930 C C . GLY A 1 252 ? -15.968 31.890 38.530 1.00 78.12 252 GLY A C 1
ATOM 1931 O O . GLY A 1 252 ? -16.031 32.627 39.506 1.00 78.12 252 GLY A O 1
ATOM 1932 N N . GLY A 1 253 ? -15.365 32.280 37.398 1.00 64.88 253 GLY A N 1
ATOM 1933 C CA . GLY A 1 253 ? -14.654 33.559 37.239 1.00 64.88 253 GLY A CA 1
ATOM 1934 C C . GLY A 1 253 ? -15.484 34.752 36.738 1.00 64.88 253 GLY A C 1
ATOM 1935 O O . GLY A 1 253 ? -14.930 35.834 36.565 1.00 64.88 253 GLY A O 1
ATOM 1936 N N . LYS A 1 254 ? -16.793 34.597 36.480 1.00 59.97 254 LYS A N 1
ATOM 1937 C CA . LYS A 1 254 ? -17.679 35.682 36.002 1.00 59.97 254 LYS A CA 1
ATOM 1938 C C . LYS A 1 254 ? -18.731 36.082 37.041 1.00 59.97 254 LYS A C 1
ATOM 1940 O O . LYS A 1 254 ? -19.930 36.019 36.805 1.00 59.97 254 LYS A O 1
ATOM 1945 N N . THR A 1 255 ? -18.261 36.591 38.168 1.00 57.84 255 THR A N 1
ATOM 1946 C CA . THR A 1 255 ? -18.988 37.612 38.935 1.00 57.84 255 THR A CA 1
ATOM 1947 C C . THR A 1 255 ? -18.099 38.843 38.975 1.00 57.84 255 THR A C 1
ATOM 1949 O O . THR A 1 255 ? -17.370 39.064 39.936 1.00 57.84 255 THR A O 1
ATOM 1952 N N . ALA A 1 256 ? -18.097 39.606 37.879 1.00 53.22 256 ALA A N 1
ATOM 1953 C CA . ALA A 1 256 ? -17.591 40.971 37.910 1.00 53.22 256 ALA A CA 1
ATOM 1954 C C . ALA A 1 256 ? -18.638 41.852 38.621 1.00 53.22 256 ALA A C 1
ATOM 1956 O O . ALA A 1 256 ? -19.834 41.696 38.347 1.00 53.22 256 ALA A O 1
ATOM 1957 N N . PRO A 1 257 ? -18.227 42.740 39.538 1.00 55.09 257 PRO A N 1
ATOM 1958 C CA . PRO A 1 257 ? -19.117 43.721 40.139 1.00 55.09 257 PRO A CA 1
ATOM 1959 C C . PRO A 1 257 ? -19.626 44.689 39.065 1.00 55.09 257 PRO A C 1
ATOM 1961 O O . PRO A 1 257 ? -18.903 45.048 38.138 1.00 55.09 257 PRO A O 1
ATOM 1964 N N . ALA A 1 258 ? -20.893 45.083 39.186 1.00 54.69 258 ALA A N 1
ATOM 1965 C CA . ALA A 1 258 ? -21.509 46.099 38.348 1.00 54.69 258 ALA A CA 1
ATOM 1966 C C . ALA A 1 258 ? -20.726 47.413 38.480 1.00 54.69 258 ALA A C 1
ATOM 1968 O O . ALA A 1 258 ? -20.717 48.013 39.555 1.00 54.69 258 ALA A O 1
ATOM 1969 N N . GLU A 1 259 ? -20.076 47.844 37.401 1.00 51.88 259 GLU A N 1
ATOM 1970 C CA . GLU A 1 259 ? -19.405 49.137 37.332 1.00 51.88 259 GLU A CA 1
ATOM 1971 C C . GLU A 1 259 ? -20.132 50.058 36.351 1.00 51.88 259 GLU A C 1
ATOM 1973 O O . GLU A 1 259 ? -20.605 49.662 35.283 1.00 51.88 259 GLU A O 1
ATOM 1978 N N . THR A 1 260 ? -20.297 51.281 36.830 1.00 48.16 260 THR A N 1
ATOM 1979 C CA . THR A 1 260 ? -21.231 52.310 36.404 1.00 48.16 260 THR A CA 1
ATOM 1980 C C . THR A 1 260 ? -20.842 52.937 35.071 1.00 48.16 260 THR A C 1
ATOM 1982 O O . THR A 1 260 ? -19.689 53.262 34.809 1.00 48.16 260 THR A O 1
ATOM 1985 N N . THR A 1 261 ? -21.866 53.176 34.261 1.00 50.06 261 THR A N 1
ATOM 1986 C CA . THR A 1 261 ? -21.898 53.990 33.048 1.00 50.06 261 THR A CA 1
ATOM 1987 C C . THR A 1 261 ? -21.154 55.320 33.217 1.00 50.06 261 THR A C 1
ATOM 1989 O O . THR A 1 261 ? -21.508 56.117 34.083 1.00 50.06 261 THR A O 1
ATOM 1992 N N . THR A 1 262 ? -20.198 55.641 32.342 1.00 46.94 262 THR A N 1
ATOM 1993 C CA . THR A 1 262 ? -19.914 57.040 31.976 1.00 46.94 262 THR A CA 1
ATOM 1994 C C . THR A 1 262 ? -19.477 57.126 30.515 1.00 46.94 262 THR A C 1
ATOM 1996 O O . THR A 1 262 ? -18.456 56.588 30.102 1.00 46.94 262 THR A O 1
ATOM 1999 N N . THR A 1 263 ? -20.325 57.805 29.752 1.00 53.03 263 THR A N 1
ATOM 2000 C CA . THR A 1 263 ? -20.181 58.301 28.382 1.00 53.03 263 THR A CA 1
ATOM 2001 C C . THR A 1 263 ? -18.902 59.114 28.176 1.00 53.03 263 THR A C 1
ATOM 2003 O O . THR A 1 263 ? -18.616 59.953 29.024 1.00 53.03 263 THR A O 1
ATOM 2006 N N . THR A 1 264 ? -18.211 58.956 27.036 1.00 43.25 264 THR A N 1
ATOM 2007 C CA . THR A 1 264 ? -17.659 60.044 26.183 1.00 43.25 264 THR A CA 1
ATOM 2008 C C . THR A 1 264 ? -17.116 59.459 24.860 1.00 43.25 264 THR A C 1
ATOM 2010 O O . THR A 1 264 ? -16.203 58.640 24.850 1.00 43.25 264 THR A O 1
ATOM 2013 N N . GLU A 1 265 ? -17.741 59.877 23.757 1.00 53.25 265 GLU A N 1
ATOM 2014 C CA . GLU A 1 265 ? -17.324 59.806 22.339 1.00 53.25 265 GLU A CA 1
ATOM 2015 C C . GLU A 1 265 ? -16.154 60.787 22.048 1.00 53.25 265 GLU A C 1
ATOM 2017 O O . GLU A 1 265 ? -15.854 61.617 22.903 1.00 53.25 265 GLU A O 1
ATOM 2022 N N . PRO A 1 266 ? -15.649 60.947 20.809 1.00 68.62 266 PRO A N 1
ATOM 2023 C CA . PRO A 1 266 ? -15.239 59.990 19.773 1.00 68.62 266 PRO A CA 1
ATOM 2024 C C . PRO A 1 266 ? -13.766 60.246 19.354 1.00 68.62 266 PRO A C 1
ATOM 2026 O O . PRO A 1 266 ? -13.237 61.323 19.610 1.00 68.62 266 PRO A O 1
ATOM 2029 N N . GLN A 1 267 ? -13.122 59.335 18.610 1.00 38.19 267 GLN A N 1
ATOM 2030 C CA . GLN A 1 267 ? -12.274 59.734 17.470 1.00 38.19 267 GLN A CA 1
ATOM 2031 C C . GLN A 1 267 ? -11.819 58.560 16.593 1.00 38.19 267 GLN A C 1
ATOM 2033 O O . GLN A 1 267 ? -11.289 57.550 17.044 1.00 38.19 267 GLN A O 1
ATOM 2038 N N . THR A 1 268 ? -12.038 58.787 15.304 1.00 46.56 268 THR A N 1
ATOM 2039 C CA . THR A 1 268 ? -11.486 58.161 14.107 1.00 46.56 268 THR A CA 1
ATOM 2040 C C . THR A 1 268 ? -9.964 58.023 14.156 1.00 46.56 268 THR A C 1
ATOM 2042 O O . THR A 1 268 ? -9.286 59.011 14.434 1.00 46.56 268 THR A O 1
ATOM 2045 N N . GLN A 1 269 ? -9.427 56.872 13.740 1.00 40.06 269 GLN A N 1
ATOM 2046 C CA . GLN A 1 269 ? -8.186 56.837 12.963 1.00 40.06 269 GLN A CA 1
ATOM 2047 C C . GLN A 1 269 ? -8.023 55.538 12.164 1.00 40.06 269 GLN A C 1
ATOM 2049 O O . GLN A 1 269 ? -8.337 54.438 12.608 1.00 40.06 269 GLN A O 1
ATOM 2054 N N . THR A 1 270 ? -7.580 55.763 10.936 1.00 50.12 270 THR A N 1
ATOM 2055 C CA . THR A 1 270 ? -7.263 54.854 9.841 1.00 50.12 270 THR A CA 1
ATOM 2056 C C . THR A 1 270 ? -5.873 54.250 10.047 1.00 50.12 270 THR A C 1
ATOM 2058 O O . THR A 1 270 ? -4.940 55.016 10.251 1.00 50.12 270 THR A O 1
ATOM 2061 N N . GLU A 1 271 ? -5.694 52.935 9.890 1.00 44.44 271 GLU A N 1
ATOM 2062 C CA . GLU A 1 271 ? -4.369 52.316 9.680 1.00 44.44 271 GLU A CA 1
ATOM 2063 C C . GLU A 1 271 ? -4.572 50.966 8.961 1.00 44.44 271 GLU A C 1
ATOM 2065 O O . GLU A 1 271 ? -5.224 50.065 9.476 1.00 44.44 271 GLU A O 1
ATOM 2070 N N . SER A 1 272 ? -4.423 50.931 7.636 1.00 47.66 272 SER A N 1
ATOM 2071 C CA . SER A 1 272 ? -3.191 50.629 6.888 1.00 47.66 272 SER A CA 1
ATOM 2072 C C . SER A 1 272 ? -2.737 49.175 7.045 1.00 47.66 272 SER A C 1
ATOM 2074 O O . SER A 1 272 ? -2.204 48.766 8.069 1.00 47.66 272 SER A O 1
ATOM 2076 N N . ALA A 1 273 ? -2.949 48.406 5.976 1.00 50.81 273 ALA A N 1
ATOM 2077 C CA . ALA A 1 273 ? -2.434 47.059 5.799 1.00 50.81 273 ALA A CA 1
ATOM 2078 C C . ALA A 1 273 ? -0.897 47.067 5.772 1.00 50.81 273 ALA A C 1
ATOM 2080 O O . ALA A 1 273 ? -0.295 47.818 5.003 1.00 50.81 273 ALA A O 1
ATOM 2081 N N . ALA A 1 274 ? -0.283 46.206 6.582 1.00 47.66 274 ALA A N 1
ATOM 2082 C CA . ALA A 1 274 ? 1.129 45.858 6.481 1.00 47.66 274 ALA A CA 1
ATOM 2083 C C . ALA A 1 274 ? 1.294 44.551 5.675 1.00 47.66 274 ALA A C 1
ATOM 2085 O O . ALA A 1 274 ? 0.411 43.686 5.734 1.00 47.66 274 ALA A O 1
ATOM 2086 N N . PRO A 1 275 ? 2.391 44.400 4.911 1.00 55.09 275 PRO A N 1
ATOM 2087 C CA . PRO A 1 275 ? 2.660 43.214 4.113 1.00 55.09 275 PRO A CA 1
ATOM 2088 C C . PRO A 1 275 ? 3.206 42.067 4.970 1.00 55.09 275 PRO A C 1
ATOM 2090 O O . PRO A 1 275 ? 3.832 42.283 6.005 1.00 55.09 275 PRO A O 1
ATOM 2093 N N . ALA A 1 276 ? 2.962 40.843 4.504 1.00 45.25 276 ALA A N 1
ATOM 2094 C CA . ALA A 1 276 ? 3.537 39.625 5.052 1.00 45.25 276 ALA A CA 1
ATOM 2095 C C . ALA A 1 276 ? 5.072 39.668 4.954 1.00 45.25 276 ALA A C 1
ATOM 2097 O O . ALA A 1 276 ? 5.613 39.792 3.855 1.00 45.25 276 ALA A O 1
ATOM 2098 N N . GLU A 1 277 ? 5.744 39.581 6.101 1.00 45.00 277 GLU A N 1
ATOM 2099 C CA . GLU A 1 277 ? 7.189 39.375 6.191 1.00 45.00 277 GLU A CA 1
ATOM 2100 C C . GLU A 1 277 ? 7.567 37.933 5.836 1.00 45.00 277 GLU A C 1
ATOM 2102 O O . GLU A 1 277 ? 6.866 36.971 6.167 1.00 45.00 277 GLU A O 1
ATOM 2107 N N . ASP A 1 278 ? 8.705 37.837 5.152 1.00 50.78 278 ASP A N 1
ATOM 2108 C CA . ASP A 1 278 ? 9.418 36.638 4.737 1.00 50.78 278 ASP A CA 1
ATOM 2109 C C . ASP A 1 278 ? 9.603 35.622 5.871 1.00 50.78 278 ASP A C 1
ATOM 2111 O O . ASP A 1 278 ? 10.194 35.901 6.917 1.00 50.78 278 ASP A O 1
ATOM 2115 N N . ALA A 1 279 ? 9.165 34.390 5.614 1.00 53.34 279 ALA A N 1
ATOM 2116 C CA . ALA A 1 279 ? 9.601 33.237 6.382 1.00 53.34 279 ALA A CA 1
ATOM 2117 C C . ALA A 1 279 ? 11.073 32.925 6.032 1.00 53.34 279 ALA A C 1
ATOM 2119 O O . ALA A 1 279 ? 11.406 32.840 4.846 1.00 53.34 279 ALA A O 1
ATOM 2120 N N . PRO A 1 280 ? 11.962 32.726 7.021 1.00 60.62 280 PRO A N 1
ATOM 2121 C CA . PRO A 1 280 ? 13.346 32.359 6.755 1.00 60.62 280 PRO A CA 1
ATOM 2122 C C . PRO A 1 280 ? 13.434 30.966 6.103 1.00 60.62 280 PRO A C 1
ATOM 2124 O O . PRO A 1 280 ? 12.593 30.100 6.374 1.00 60.62 280 PRO A O 1
ATOM 2127 N N . PRO A 1 281 ? 14.451 30.720 5.256 1.00 57.84 281 PRO A N 1
ATOM 2128 C CA . PRO A 1 281 ? 14.664 29.414 4.651 1.00 57.84 281 PRO A CA 1
ATOM 2129 C C . PRO A 1 281 ? 14.950 28.366 5.731 1.00 57.84 281 PRO A C 1
ATOM 2131 O O . PRO A 1 281 ? 15.723 28.600 6.660 1.00 57.84 281 PRO A O 1
ATOM 2134 N N . ALA A 1 282 ? 14.309 27.207 5.588 1.00 50.84 282 ALA A N 1
ATOM 2135 C CA . ALA A 1 282 ? 14.527 26.053 6.443 1.00 50.84 282 ALA A CA 1
ATOM 2136 C C . ALA A 1 282 ? 16.003 25.628 6.404 1.00 50.84 282 ALA A C 1
ATOM 2138 O O . ALA A 1 282 ? 16.574 25.392 5.338 1.00 50.84 282 ALA A O 1
ATOM 2139 N N . GLU A 1 283 ? 16.599 25.548 7.589 1.00 53.34 283 GLU A N 1
ATOM 2140 C CA . GLU A 1 283 ? 17.960 25.090 7.832 1.00 53.34 283 GLU A CA 1
ATOM 2141 C C . GLU A 1 283 ? 18.110 23.634 7.353 1.00 53.34 283 GLU A C 1
ATOM 2143 O O . GLU A 1 283 ? 17.292 22.768 7.677 1.00 53.34 283 GLU A O 1
ATOM 2148 N N . ALA A 1 284 ? 19.124 23.372 6.526 1.00 56.19 284 ALA A N 1
ATOM 2149 C CA . ALA A 1 284 ? 19.398 22.038 6.006 1.00 56.19 284 ALA A CA 1
ATOM 2150 C C . ALA A 1 284 ? 19.825 21.094 7.149 1.00 56.19 284 ALA A C 1
ATOM 2152 O O . ALA A 1 284 ? 20.617 21.499 8.003 1.00 56.19 284 ALA A O 1
ATOM 2153 N N . PRO A 1 285 ? 19.346 19.836 7.180 1.00 54.19 285 PRO A N 1
ATOM 2154 C CA . PRO A 1 285 ? 19.771 18.878 8.192 1.00 54.19 285 PRO A CA 1
ATOM 2155 C C . PRO A 1 285 ? 21.262 18.553 8.041 1.00 54.19 285 PRO A C 1
ATOM 2157 O O . PRO A 1 285 ? 21.768 18.379 6.931 1.00 54.19 285 PRO A O 1
ATOM 2160 N N . ALA A 1 286 ? 21.951 18.469 9.180 1.00 54.41 286 ALA A N 1
ATOM 2161 C CA . ALA A 1 286 ? 23.361 18.110 9.268 1.00 54.41 286 ALA A CA 1
ATOM 2162 C C . ALA A 1 286 ? 23.647 16.727 8.639 1.00 54.41 286 ALA A C 1
ATOM 2164 O O . ALA A 1 286 ? 22.784 15.843 8.686 1.00 54.41 286 ALA A O 1
ATOM 2165 N N . PRO A 1 287 ? 24.849 16.520 8.067 1.00 49.75 287 PRO A N 1
ATOM 2166 C CA . PRO A 1 287 ? 25.243 15.240 7.495 1.00 49.75 287 PRO A CA 1
ATOM 2167 C C . PRO A 1 287 ? 25.271 14.148 8.570 1.00 49.75 287 PRO A C 1
ATOM 2169 O O . PRO A 1 287 ? 25.804 14.336 9.663 1.00 49.75 287 PRO A O 1
ATOM 2172 N N . ILE A 1 288 ? 24.682 13.001 8.239 1.00 47.31 288 ILE A N 1
ATOM 2173 C CA . ILE A 1 288 ? 24.726 11.788 9.053 1.00 47.31 288 ILE A CA 1
ATOM 2174 C C . ILE A 1 288 ? 26.134 11.200 8.913 1.00 47.31 288 ILE A C 1
ATOM 2176 O O . ILE A 1 288 ? 26.518 10.783 7.821 1.00 47.31 288 ILE A O 1
ATOM 2180 N N . GLU A 1 289 ? 26.900 11.178 10.005 1.00 41.75 289 GLU A N 1
ATOM 2181 C CA . GLU A 1 289 ? 28.166 10.445 10.083 1.00 41.75 289 GLU A CA 1
ATOM 2182 C C . GLU A 1 289 ? 27.902 8.944 9.909 1.00 41.75 289 GLU A C 1
ATOM 2184 O O . GLU A 1 289 ? 27.216 8.304 10.710 1.00 41.75 289 GLU A O 1
ATOM 2189 N N . THR A 1 290 ? 28.443 8.375 8.836 1.00 46.22 290 THR A N 1
ATOM 2190 C CA . THR A 1 290 ? 28.476 6.932 8.600 1.00 46.22 290 THR A CA 1
ATOM 2191 C C . THR A 1 290 ? 29.506 6.290 9.523 1.00 46.22 290 THR A C 1
ATOM 2193 O O . THR A 1 290 ? 30.681 6.656 9.491 1.00 46.22 290 THR A O 1
ATOM 2196 N N . MET A 1 291 ? 29.074 5.321 10.333 1.00 44.97 291 MET A N 1
ATOM 2197 C CA . MET A 1 291 ? 29.978 4.505 11.145 1.00 44.97 291 MET A CA 1
ATOM 2198 C C . MET A 1 291 ? 30.831 3.578 10.259 1.00 44.97 291 MET A C 1
ATOM 2200 O O . MET A 1 291 ? 30.327 3.088 9.245 1.00 44.97 291 MET A O 1
ATOM 2204 N N . PRO A 1 292 ? 32.096 3.311 10.633 1.00 43.59 292 PRO A N 1
ATOM 2205 C CA . PRO A 1 292 ? 32.965 2.409 9.890 1.00 43.59 292 PRO A CA 1
ATOM 2206 C C . PRO A 1 292 ? 32.467 0.964 10.007 1.00 43.59 292 PRO A C 1
ATOM 2208 O O . PRO A 1 292 ? 32.156 0.483 11.097 1.00 43.59 292 PRO A O 1
ATOM 2211 N N . VAL A 1 293 ? 32.401 0.279 8.868 1.00 45.78 293 VAL A N 1
ATOM 2212 C CA . VAL A 1 293 ? 32.170 -1.165 8.786 1.00 45.78 293 VAL A CA 1
ATOM 2213 C C . VAL A 1 293 ? 33.516 -1.849 9.022 1.00 45.78 293 VAL A C 1
ATOM 2215 O O . VAL A 1 293 ? 34.430 -1.708 8.212 1.00 45.78 293 VAL A O 1
ATOM 2218 N N . GLU A 1 294 ? 33.658 -2.542 10.153 1.00 41.44 294 GLU A N 1
ATOM 2219 C CA . GLU A 1 294 ? 34.815 -3.401 10.419 1.00 41.44 294 GLU A CA 1
ATOM 2220 C C . GLU A 1 294 ? 34.812 -4.594 9.453 1.00 41.44 294 GLU A C 1
ATOM 2222 O O . GLU A 1 294 ? 33.805 -5.290 9.297 1.00 41.44 294 GLU A O 1
ATOM 2227 N N . GLY A 1 295 ? 35.948 -4.778 8.776 1.00 43.03 295 GLY A N 1
ATOM 2228 C CA . GLY A 1 295 ? 36.185 -5.820 7.785 1.00 43.03 295 GLY A CA 1
ATOM 2229 C C . GLY A 1 295 ? 36.229 -7.215 8.405 1.00 43.03 295 GLY A C 1
ATOM 2230 O O . GLY A 1 295 ? 36.842 -7.424 9.449 1.00 43.03 295 GLY A O 1
ATOM 2231 N N . GLY A 1 296 ? 35.560 -8.154 7.735 1.00 42.97 296 GLY A N 1
ATOM 2232 C CA . GLY A 1 296 ? 35.608 -9.583 8.021 1.00 42.97 296 GLY A CA 1
ATOM 2233 C C . GLY A 1 296 ? 36.499 -10.304 7.013 1.00 42.97 296 GLY A C 1
ATOM 2234 O O . GLY A 1 296 ? 36.391 -10.074 5.810 1.00 42.97 296 GLY A O 1
ATOM 2235 N N . ASP A 1 297 ? 37.363 -11.149 7.560 1.00 40.56 297 ASP A N 1
ATOM 2236 C CA . ASP A 1 297 ? 38.496 -11.836 6.948 1.00 40.56 297 ASP A CA 1
ATOM 2237 C C . ASP A 1 297 ? 38.200 -12.752 5.739 1.00 40.56 297 ASP A C 1
ATOM 2239 O O . ASP A 1 297 ? 37.225 -13.505 5.693 1.00 40.56 297 ASP A O 1
ATOM 2243 N N . ASP A 1 298 ? 39.149 -12.686 4.803 1.00 42.62 298 ASP A N 1
ATOM 2244 C CA . ASP A 1 298 ? 39.688 -13.698 3.886 1.00 42.62 298 ASP A CA 1
ATOM 2245 C C . ASP A 1 298 ? 39.068 -15.114 3.869 1.00 42.62 298 ASP A C 1
ATOM 2247 O O . ASP A 1 298 ? 39.228 -15.920 4.788 1.00 42.62 298 ASP A O 1
ATOM 2251 N N . VAL A 1 299 ? 38.525 -15.489 2.702 1.00 49.84 299 VAL A N 1
ATOM 2252 C CA . VAL A 1 299 ? 38.340 -16.890 2.280 1.00 49.84 299 VAL A CA 1
ATOM 2253 C C . VAL A 1 299 ? 39.183 -17.138 1.021 1.00 49.84 299 VAL A C 1
ATOM 2255 O O . VAL A 1 299 ? 38.993 -16.433 0.026 1.00 49.84 299 VAL A O 1
ATOM 2258 N N . PRO A 1 300 ? 40.099 -18.127 1.006 1.00 54.94 300 PRO A N 1
ATOM 2259 C CA . PRO A 1 300 ? 40.903 -18.419 -0.172 1.00 54.94 300 PRO A CA 1
ATOM 2260 C C . PRO A 1 300 ? 40.096 -19.206 -1.213 1.00 54.94 300 PRO A C 1
ATOM 2262 O O . PRO A 1 300 ? 39.431 -20.195 -0.903 1.00 54.94 300 PRO A O 1
ATOM 2265 N N . ALA A 1 301 ? 40.200 -18.768 -2.467 1.00 40.12 301 ALA A N 1
ATOM 2266 C CA . ALA A 1 301 ? 39.723 -19.491 -3.635 1.00 40.12 301 ALA A CA 1
ATOM 2267 C C . ALA A 1 301 ? 40.790 -20.497 -4.104 1.00 40.12 301 ALA A C 1
ATOM 2269 O O . ALA A 1 301 ? 41.865 -20.101 -4.550 1.00 40.12 301 ALA A O 1
ATOM 2270 N N . GLU A 1 302 ? 40.467 -21.789 -4.059 1.00 45.09 302 GLU A N 1
ATOM 2271 C CA . GLU A 1 302 ? 41.159 -22.839 -4.812 1.00 45.09 302 GLU A CA 1
ATOM 2272 C C . GLU A 1 302 ? 40.157 -23.526 -5.747 1.00 45.09 302 GLU A C 1
ATOM 2274 O O . GLU A 1 302 ? 39.066 -23.913 -5.329 1.00 45.09 302 GLU A O 1
ATOM 2279 N N . GLY A 1 303 ? 40.521 -23.672 -7.023 1.00 38.81 303 GLY A N 1
ATOM 2280 C CA . GLY A 1 303 ? 39.697 -24.359 -8.018 1.00 38.81 303 GLY A CA 1
ATOM 2281 C C . GLY A 1 303 ? 40.179 -24.151 -9.450 1.00 38.81 303 GLY A C 1
ATOM 2282 O O . GLY A 1 303 ? 39.542 -23.455 -10.232 1.00 38.81 303 GLY A O 1
ATOM 2283 N N . THR A 1 304 ? 41.334 -24.727 -9.766 1.00 43.31 304 THR A N 1
ATOM 2284 C CA . THR A 1 304 ? 41.920 -24.861 -11.106 1.00 43.31 304 THR A CA 1
ATOM 2285 C C . THR A 1 304 ? 41.307 -26.029 -11.900 1.00 43.31 304 THR A C 1
ATOM 2287 O O . THR A 1 304 ? 40.787 -26.972 -11.310 1.00 43.31 304 THR A O 1
ATOM 2290 N N . ALA A 1 305 ? 41.516 -25.985 -13.229 1.00 38.16 305 ALA A N 1
ATOM 2291 C CA . ALA A 1 305 ? 41.328 -27.029 -14.261 1.00 38.16 305 ALA A CA 1
ATOM 2292 C C . ALA A 1 305 ? 39.921 -27.104 -14.904 1.00 38.16 305 ALA A C 1
ATOM 2294 O O . ALA A 1 305 ? 38.916 -27.007 -14.217 1.00 38.16 305 ALA A O 1
ATOM 2295 N N . SER A 1 306 ? 39.742 -27.289 -16.216 1.00 39.78 306 SER A N 1
ATOM 2296 C CA . SER A 1 306 ? 40.656 -27.619 -17.322 1.00 39.78 306 SER A CA 1
ATOM 2297 C C . SER A 1 306 ? 40.013 -27.241 -18.663 1.00 39.78 306 SER A C 1
ATOM 2299 O O . SER A 1 306 ? 38.846 -27.559 -18.891 1.00 39.78 306 SER A O 1
ATOM 2301 N N . GLU A 1 307 ? 40.794 -26.656 -19.570 1.00 41.72 307 GLU A N 1
ATOM 2302 C CA . GLU A 1 307 ? 40.483 -26.582 -21.000 1.00 41.72 307 GLU A CA 1
ATOM 2303 C C . GLU A 1 307 ? 40.525 -27.986 -21.622 1.00 41.72 307 GLU A C 1
ATOM 2305 O O . GLU A 1 307 ? 41.501 -28.721 -21.463 1.00 41.72 307 GLU A O 1
ATOM 2310 N N . GLY A 1 308 ? 39.464 -28.351 -22.340 1.00 39.50 308 GLY A N 1
ATOM 2311 C CA . GLY A 1 308 ? 39.407 -29.528 -23.199 1.00 39.50 308 GLY A CA 1
ATOM 2312 C C . GLY A 1 308 ? 39.038 -29.095 -24.610 1.00 39.50 308 GLY A C 1
ATOM 2313 O O . GLY A 1 308 ? 37.874 -28.822 -24.889 1.00 39.50 308 GLY A O 1
ATOM 2314 N N . ALA A 1 309 ? 40.045 -29.012 -25.477 1.00 44.53 309 ALA A N 1
ATOM 2315 C CA . ALA A 1 309 ? 39.892 -28.879 -26.917 1.00 44.53 309 ALA A CA 1
ATOM 2316 C C . ALA A 1 309 ? 39.417 -30.213 -27.517 1.00 44.53 309 ALA A C 1
ATOM 2318 O O . ALA A 1 309 ? 39.963 -31.269 -27.190 1.00 44.53 309 ALA A O 1
ATOM 2319 N N . ALA A 1 310 ? 38.443 -30.159 -28.422 1.00 44.78 310 ALA A N 1
ATOM 2320 C CA . ALA A 1 310 ? 38.177 -31.230 -29.372 1.00 44.78 310 ALA A CA 1
ATOM 2321 C C . ALA A 1 310 ? 37.631 -30.617 -30.664 1.00 44.78 310 ALA A C 1
ATOM 2323 O O . ALA A 1 310 ? 36.471 -30.215 -30.744 1.00 44.78 310 ALA A O 1
ATOM 2324 N N . ASP A 1 311 ? 38.519 -30.542 -31.650 1.00 47.97 311 ASP A N 1
ATOM 2325 C CA . ASP A 1 311 ? 38.206 -30.326 -33.053 1.00 47.97 311 ASP A CA 1
ATOM 2326 C C . ASP A 1 311 ? 37.450 -31.542 -33.607 1.00 47.97 311 ASP A C 1
ATOM 2328 O O . ASP A 1 311 ? 37.783 -32.692 -33.307 1.00 47.97 311 ASP A O 1
ATOM 2332 N N . GLY A 1 312 ? 36.442 -31.291 -34.438 1.00 43.28 312 GLY A N 1
ATOM 2333 C CA . GLY A 1 312 ? 35.669 -32.330 -35.109 1.00 43.28 312 GLY A CA 1
ATOM 2334 C C . GLY A 1 312 ? 34.916 -31.766 -36.305 1.00 43.28 312 GLY A C 1
ATOM 2335 O O . GLY A 1 312 ? 33.735 -31.450 -36.204 1.00 43.28 312 GLY A O 1
ATOM 2336 N N . GLU A 1 313 ? 35.615 -31.631 -37.433 1.00 48.97 313 GLU A N 1
ATOM 2337 C CA . GLU A 1 313 ? 35.010 -31.475 -38.757 1.00 48.97 313 GLU A CA 1
ATOM 2338 C C . GLU A 1 313 ? 34.253 -32.758 -39.130 1.00 48.97 313 GLU A C 1
ATOM 2340 O O . GLU A 1 313 ? 34.817 -33.853 -39.131 1.00 48.97 313 GLU A O 1
ATOM 2345 N N . GLY A 1 314 ? 32.973 -32.609 -39.463 1.00 45.78 314 GLY A N 1
ATOM 2346 C CA . GLY A 1 314 ? 32.116 -33.668 -39.983 1.00 45.78 314 GLY A CA 1
ATOM 2347 C C . GLY A 1 314 ? 31.130 -33.083 -40.986 1.00 45.78 314 GLY A C 1
ATOM 2348 O O . GLY A 1 314 ? 30.112 -32.510 -40.607 1.00 45.78 314 GLY A O 1
ATOM 2349 N N . ASP A 1 315 ? 31.483 -33.201 -42.261 1.00 51.16 315 ASP A N 1
ATOM 2350 C CA . ASP A 1 315 ? 30.611 -33.039 -43.424 1.00 51.16 315 ASP A CA 1
ATOM 2351 C C . ASP A 1 315 ? 29.657 -34.247 -43.523 1.00 51.16 315 ASP A C 1
ATOM 2353 O O . ASP A 1 315 ? 30.076 -35.378 -43.267 1.00 51.16 315 ASP A O 1
ATOM 2357 N N . GLY A 1 316 ? 28.396 -34.004 -43.907 1.00 40.50 316 GLY A N 1
ATOM 2358 C CA . GLY A 1 316 ? 27.594 -35.038 -44.570 1.00 40.50 316 GLY A CA 1
ATOM 2359 C C . GLY A 1 316 ? 26.093 -35.042 -44.277 1.00 40.50 316 GLY A C 1
ATOM 2360 O O . GLY A 1 316 ? 25.652 -35.742 -43.377 1.00 40.50 316 GLY A O 1
ATOM 2361 N N . SER A 1 317 ? 25.345 -34.325 -45.125 1.00 44.84 317 SER A N 1
ATOM 2362 C CA . SER A 1 317 ? 24.094 -34.736 -45.804 1.00 44.84 317 SER A CA 1
ATOM 2363 C C . SER A 1 317 ? 22.850 -35.276 -45.056 1.00 44.84 317 SER A C 1
ATOM 2365 O O . SER A 1 317 ? 22.913 -36.203 -44.258 1.00 44.84 317 SER A O 1
ATOM 2367 N N . ASP A 1 318 ? 21.714 -34.796 -45.580 1.00 40.19 318 ASP A N 1
ATOM 2368 C CA . ASP A 1 318 ? 20.398 -35.439 -45.758 1.00 40.19 318 ASP A CA 1
ATOM 2369 C C . ASP A 1 318 ? 19.289 -35.278 -44.699 1.00 40.19 318 ASP A C 1
ATOM 2371 O O . ASP A 1 318 ? 19.276 -35.875 -43.627 1.00 40.19 318 ASP A O 1
ATOM 2375 N N . ASP A 1 319 ? 18.301 -34.472 -45.114 1.00 48.41 319 ASP A N 1
ATOM 2376 C CA . ASP A 1 319 ? 16.860 -34.750 -45.152 1.00 48.41 319 ASP A CA 1
ATOM 2377 C C . ASP A 1 319 ? 16.262 -35.681 -44.083 1.00 48.41 319 ASP A C 1
ATOM 2379 O O . ASP A 1 319 ? 16.319 -36.907 -44.166 1.00 48.41 319 ASP A O 1
ATOM 2383 N N . SER A 1 320 ? 15.473 -35.097 -43.180 1.00 44.09 320 SER A N 1
ATOM 2384 C CA . SER A 1 320 ? 14.087 -35.536 -42.954 1.00 44.09 320 SER A CA 1
ATOM 2385 C C . SER A 1 320 ? 13.344 -34.567 -42.036 1.00 44.09 320 SER A C 1
ATOM 2387 O O . SER A 1 320 ? 13.802 -34.189 -40.962 1.00 44.09 320 SER A O 1
ATOM 2389 N N . ALA A 1 321 ? 12.165 -34.160 -42.502 1.00 50.59 321 ALA A N 1
ATOM 2390 C CA . ALA A 1 321 ? 11.178 -33.418 -41.743 1.00 50.59 321 ALA A CA 1
ATOM 2391 C C . ALA A 1 321 ? 10.677 -34.250 -40.551 1.00 50.59 321 ALA A C 1
ATOM 2393 O O . ALA A 1 321 ? 10.183 -35.364 -40.732 1.00 50.59 321 ALA A O 1
ATOM 2394 N N . GLY A 1 322 ? 10.764 -33.672 -39.357 1.00 39.00 322 GLY A N 1
ATOM 2395 C CA . GLY A 1 322 ? 10.114 -34.141 -38.140 1.00 39.00 322 GLY A CA 1
ATOM 2396 C C . GLY A 1 322 ? 9.648 -32.929 -37.341 1.00 39.00 322 GLY A C 1
ATOM 2397 O O . GLY A 1 322 ? 10.457 -32.243 -36.723 1.00 39.00 322 GLY A O 1
ATOM 2398 N N . GLU A 1 323 ? 8.352 -32.625 -37.417 1.00 50.97 323 GLU A N 1
ATOM 2399 C CA . GLU A 1 323 ? 7.669 -31.691 -36.519 1.00 50.97 323 GLU A CA 1
ATOM 2400 C C . GLU A 1 323 ? 7.539 -32.343 -35.135 1.00 50.97 323 GLU A C 1
ATOM 2402 O O . GLU A 1 323 ? 6.502 -32.908 -34.804 1.00 50.97 323 GLU A O 1
ATOM 2407 N N . ASP A 1 324 ? 8.592 -32.258 -34.325 1.00 41.25 324 ASP A N 1
ATOM 2408 C CA . ASP A 1 324 ? 8.509 -32.508 -32.887 1.00 41.25 324 ASP A CA 1
ATOM 2409 C C . ASP A 1 324 ? 8.539 -31.154 -32.171 1.00 41.25 324 ASP A C 1
ATOM 2411 O O . ASP A 1 324 ? 9.591 -30.567 -31.906 1.00 41.25 324 ASP A O 1
ATOM 2415 N N . ALA A 1 325 ? 7.344 -30.626 -31.896 1.00 45.84 325 ALA A N 1
ATOM 2416 C CA . ALA A 1 325 ? 7.150 -29.505 -30.990 1.00 45.84 325 ALA A CA 1
ATOM 2417 C C . ALA A 1 325 ? 7.551 -29.956 -29.579 1.00 45.84 325 ALA A C 1
ATOM 2419 O O . ALA A 1 325 ? 6.762 -30.545 -28.843 1.00 45.84 325 ALA A O 1
ATOM 2420 N N . ALA A 1 326 ? 8.815 -29.726 -29.235 1.00 40.44 326 ALA A N 1
ATOM 2421 C CA . ALA A 1 326 ? 9.334 -29.949 -27.901 1.00 40.44 326 ALA A CA 1
ATOM 2422 C C . ALA A 1 326 ? 8.626 -29.005 -26.915 1.00 40.44 326 ALA A C 1
ATOM 2424 O O . ALA A 1 326 ? 8.792 -27.785 -26.986 1.00 40.44 326 ALA A O 1
ATOM 2425 N N . ASP A 1 327 ? 7.850 -29.586 -25.999 1.00 44.12 327 ASP A N 1
ATOM 2426 C CA . ASP A 1 327 ? 7.369 -28.929 -24.785 1.00 44.12 327 ASP A CA 1
ATOM 2427 C C . ASP A 1 327 ? 8.580 -28.383 -24.017 1.00 44.12 327 ASP A C 1
ATOM 2429 O O . ASP A 1 327 ? 9.357 -29.126 -23.407 1.00 44.12 327 ASP A O 1
ATOM 2433 N N . ALA A 1 328 ? 8.775 -27.068 -24.087 1.00 40.78 328 ALA A N 1
ATOM 2434 C CA . ALA A 1 328 ? 9.763 -26.384 -23.275 1.00 40.78 328 ALA A CA 1
ATOM 2435 C C . ALA A 1 328 ? 9.353 -26.507 -21.795 1.00 40.78 328 ALA A C 1
ATOM 2437 O O . ALA A 1 328 ? 8.189 -26.274 -21.464 1.00 40.78 328 ALA A O 1
ATOM 2438 N N . PRO A 1 329 ? 10.276 -26.861 -20.885 1.00 42.34 329 PRO A N 1
ATOM 2439 C CA . PRO A 1 329 ? 9.951 -27.000 -19.473 1.00 42.34 329 PRO A CA 1
ATOM 2440 C C . PRO A 1 329 ? 9.523 -25.644 -18.897 1.00 42.34 329 PRO A C 1
ATOM 2442 O O . PRO A 1 329 ? 10.309 -24.695 -18.871 1.00 42.34 329 PRO A O 1
ATOM 2445 N N . GLU A 1 330 ? 8.277 -25.555 -18.421 1.00 44.00 330 GLU A N 1
ATOM 2446 C CA . GLU A 1 330 ? 7.786 -24.424 -17.632 1.00 44.00 330 GLU A CA 1
ATOM 2447 C C . GLU A 1 330 ? 8.603 -24.337 -16.331 1.00 44.00 330 GLU A C 1
ATOM 2449 O O . GLU A 1 330 ? 8.348 -25.036 -15.351 1.00 44.00 330 GLU A O 1
ATOM 2454 N N . GLY A 1 331 ? 9.642 -23.501 -16.328 1.00 40.03 331 GLY A N 1
ATOM 2455 C CA . GLY A 1 331 ? 10.411 -23.190 -15.129 1.00 40.03 331 GLY A CA 1
ATOM 2456 C C . GLY A 1 331 ? 9.583 -22.333 -14.175 1.00 40.03 331 GLY A C 1
ATOM 2457 O O . GLY A 1 331 ? 9.586 -21.109 -14.279 1.00 40.03 331 GLY A O 1
ATOM 2458 N N . GLU A 1 332 ? 8.870 -22.962 -13.242 1.00 40.50 332 GLU A N 1
ATOM 2459 C CA . GLU A 1 332 ? 8.142 -22.269 -12.177 1.00 40.50 332 GLU A CA 1
ATOM 2460 C C . GLU A 1 332 ? 9.138 -21.712 -11.143 1.00 40.50 332 GLU A C 1
ATOM 2462 O O . GLU A 1 332 ? 9.616 -22.419 -10.257 1.00 40.50 332 GLU A O 1
ATOM 2467 N N . GLN A 1 333 ? 9.494 -20.430 -11.260 1.00 39.69 333 GLN A N 1
ATOM 2468 C CA . GLN A 1 333 ? 10.248 -19.731 -10.217 1.00 39.69 333 GLN A CA 1
ATOM 2469 C C . GLN A 1 333 ? 9.282 -19.228 -9.138 1.00 39.69 333 GLN A C 1
ATOM 2471 O O . GLN A 1 333 ? 8.559 -18.254 -9.342 1.00 39.69 333 GLN A O 1
ATOM 2476 N N . GLN A 1 334 ? 9.276 -19.882 -7.974 1.00 35.22 334 GLN A N 1
ATOM 2477 C CA . GLN A 1 334 ? 8.564 -19.397 -6.790 1.00 35.22 334 GLN A CA 1
ATOM 2478 C C . GLN A 1 334 ? 9.461 -18.430 -6.008 1.00 35.22 334 GLN A C 1
ATOM 2480 O O . GLN A 1 334 ? 10.470 -18.829 -5.430 1.00 35.22 334 GLN A O 1
ATOM 2485 N N . ILE A 1 335 ? 9.094 -17.148 -5.988 1.00 34.50 335 ILE A N 1
ATOM 2486 C CA . ILE A 1 335 ? 9.746 -16.125 -5.162 1.00 34.50 335 ILE A CA 1
ATOM 2487 C C . ILE A 1 335 ? 8.840 -15.847 -3.960 1.00 34.50 335 ILE A C 1
ATOM 2489 O O . ILE A 1 335 ? 7.823 -15.167 -4.087 1.00 34.50 335 ILE A O 1
ATOM 2493 N N . THR A 1 336 ? 9.211 -16.357 -2.785 1.00 29.38 336 THR A N 1
ATOM 2494 C CA . THR A 1 336 ? 8.511 -16.067 -1.524 1.00 29.38 336 THR A CA 1
ATOM 2495 C C . THR A 1 336 ? 9.154 -14.857 -0.856 1.00 29.38 336 THR A C 1
ATOM 2497 O O . THR A 1 336 ? 10.233 -14.961 -0.274 1.00 29.38 336 THR A O 1
ATOM 2500 N N . LEU A 1 337 ? 8.500 -13.697 -0.933 1.00 31.25 337 LEU A N 1
ATOM 2501 C CA . LEU A 1 337 ? 8.961 -12.472 -0.281 1.00 31.25 337 LEU A CA 1
ATOM 2502 C C . LEU A 1 337 ? 8.172 -12.243 1.019 1.00 31.25 337 LEU A C 1
ATOM 2504 O O . LEU A 1 337 ? 6.995 -11.890 0.984 1.00 31.25 337 LEU A O 1
ATOM 2508 N N . ALA A 1 338 ? 8.814 -12.420 2.176 1.00 27.34 338 ALA A N 1
ATOM 2509 C CA . ALA A 1 338 ? 8.231 -12.059 3.468 1.00 27.34 338 ALA A CA 1
ATOM 2510 C C . ALA A 1 338 ? 8.504 -10.573 3.754 1.00 27.34 338 ALA A C 1
ATOM 2512 O O . ALA A 1 338 ? 9.554 -10.212 4.282 1.00 27.34 338 ALA A O 1
ATOM 2513 N N . GLN A 1 339 ? 7.573 -9.693 3.381 1.00 28.09 339 GLN A N 1
ATOM 2514 C CA . GLN A 1 339 ? 7.622 -8.282 3.766 1.00 28.09 339 GLN A CA 1
ATOM 2515 C C . GLN A 1 339 ? 6.690 -8.011 4.949 1.00 28.09 339 GLN A C 1
ATOM 2517 O O . GLN A 1 339 ? 5.484 -8.230 4.873 1.00 28.09 339 GLN A O 1
ATOM 2522 N N . VAL A 1 340 ? 7.250 -7.463 6.029 1.00 28.05 340 VAL A N 1
ATOM 2523 C CA . VAL A 1 340 ? 6.479 -6.879 7.132 1.00 28.05 340 VAL A CA 1
ATOM 2524 C C . VAL A 1 340 ? 6.063 -5.474 6.701 1.00 28.05 340 VAL A C 1
ATOM 2526 O O . VAL A 1 340 ? 6.780 -4.504 6.935 1.00 28.05 340 VAL A O 1
ATOM 2529 N N . GLN A 1 341 ? 4.935 -5.361 6.002 1.00 30.45 341 GLN A N 1
ATOM 2530 C CA . GLN A 1 341 ? 4.327 -4.060 5.728 1.00 30.45 341 GLN A CA 1
ATOM 2531 C C . GLN A 1 341 ? 3.322 -3.720 6.834 1.00 30.45 341 GLN A C 1
ATOM 2533 O O . GLN A 1 341 ? 2.606 -4.614 7.297 1.00 30.45 341 GLN A O 1
ATOM 2538 N N . PRO A 1 342 ? 3.233 -2.449 7.274 1.00 30.34 342 PRO A N 1
ATOM 2539 C CA . PRO A 1 342 ? 2.108 -2.027 8.088 1.00 30.34 342 PRO A CA 1
ATOM 2540 C C . PRO A 1 342 ? 0.829 -2.321 7.307 1.00 30.34 342 PRO A C 1
ATOM 2542 O O . PRO A 1 342 ? 0.734 -2.027 6.113 1.00 30.34 342 PRO A O 1
ATOM 2545 N N . LEU A 1 343 ? -0.140 -2.926 7.990 1.00 38.53 343 LEU A N 1
ATOM 2546 C CA . LEU A 1 343 ? -1.455 -3.167 7.424 1.00 38.53 343 LEU A CA 1
ATOM 2547 C C . LEU A 1 343 ? -1.983 -1.872 6.791 1.00 38.53 343 LEU A C 1
ATOM 2549 O O . LEU A 1 343 ? -1.834 -0.793 7.380 1.00 38.53 343 LEU A O 1
ATOM 2553 N N . PRO A 1 344 ? -2.595 -1.945 5.600 1.00 39.22 344 PRO A N 1
ATOM 2554 C CA . PRO A 1 344 ? -3.113 -0.748 4.973 1.00 39.22 344 PRO A CA 1
ATOM 2555 C C . PRO A 1 344 ? -4.160 -0.099 5.901 1.00 39.22 344 PRO A C 1
ATOM 2557 O O . PRO A 1 344 ? -4.805 -0.794 6.681 1.00 39.22 344 PRO A O 1
ATOM 2560 N N . PRO A 1 345 ? -4.366 1.226 5.861 1.00 35.97 345 PRO A N 1
ATOM 2561 C CA . PRO A 1 345 ? -5.177 1.963 6.845 1.00 35.97 345 PRO A CA 1
ATOM 2562 C C . PRO A 1 345 ? -6.682 1.615 6.874 1.00 35.97 345 PRO A C 1
ATOM 2564 O O . PRO A 1 345 ? -7.442 2.235 7.604 1.00 35.97 345 PRO A O 1
ATOM 2567 N N . TRP A 1 346 ? -7.130 0.646 6.075 1.00 48.16 346 TRP A N 1
ATOM 2568 C CA . TRP A 1 346 ? -8.457 0.015 6.142 1.00 48.16 346 TRP A CA 1
ATOM 2569 C C . TRP A 1 346 ? -8.432 -1.366 6.831 1.00 48.16 346 TRP A C 1
ATOM 2571 O O . TRP A 1 346 ? -9.452 -2.006 7.019 1.00 48.16 346 TRP A O 1
ATOM 2581 N N . PHE A 1 347 ? -7.263 -1.856 7.213 1.00 40.09 347 PHE A N 1
ATOM 2582 C CA . PHE A 1 347 ? -7.108 -2.846 8.273 1.00 40.09 347 PHE A CA 1
ATOM 2583 C C . PHE A 1 347 ? -6.832 -2.154 9.616 1.00 40.09 347 PHE A C 1
ATOM 2585 O O . PHE A 1 347 ? -7.259 -2.642 10.655 1.00 40.09 347 PHE A O 1
ATOM 2592 N N . SER A 1 348 ? -6.195 -0.977 9.593 1.00 39.84 348 SER A N 1
ATOM 2593 C CA . SER A 1 348 ? -6.113 -0.069 10.745 1.00 39.84 348 SER A CA 1
ATOM 2594 C C . SER A 1 348 ? -7.281 0.919 10.740 1.00 39.84 348 SER A C 1
ATOM 2596 O O . SER A 1 348 ? -7.083 2.128 10.609 1.00 39.84 348 SER A O 1
ATOM 2598 N N . PHE A 1 349 ? -8.513 0.421 10.848 1.00 38.06 349 PHE A N 1
ATOM 2599 C CA . PHE A 1 349 ? -9.629 1.307 11.171 1.00 38.06 349 PHE A CA 1
ATOM 2600 C C . PHE A 1 349 ? -9.548 1.717 12.637 1.00 38.06 349 PHE A C 1
ATOM 2602 O O . PHE A 1 349 ? -9.105 0.943 13.481 1.00 38.06 349 PHE A O 1
ATOM 2609 N N . GLY A 1 350 ? -9.888 2.987 12.876 1.00 33.97 350 GLY A N 1
ATOM 2610 C CA . GLY A 1 350 ? -9.536 3.746 14.070 1.00 33.97 350 GLY A CA 1
ATOM 2611 C C . GLY A 1 350 ? -9.712 2.982 15.372 1.00 33.97 350 GLY A C 1
ATOM 2612 O O . GLY A 1 350 ? -10.637 2.182 15.502 1.00 33.97 350 GLY A O 1
ATOM 2613 N N . ALA A 1 351 ? -8.837 3.306 16.334 1.00 36.75 351 ALA A N 1
ATOM 2614 C CA . ALA A 1 351 ? -9.072 3.065 17.750 1.00 36.75 351 ALA A CA 1
ATOM 2615 C C . ALA A 1 351 ? -10.580 3.157 17.982 1.00 36.75 351 ALA A C 1
ATOM 2617 O O . ALA A 1 351 ? -11.170 4.200 17.668 1.00 36.75 351 ALA A O 1
ATOM 2618 N N . GLY A 1 352 ? -11.188 2.025 18.364 1.00 32.56 352 GLY A N 1
ATOM 2619 C CA . GLY A 1 352 ? -12.636 1.907 18.496 1.00 32.56 352 GLY A CA 1
ATOM 2620 C C . GLY A 1 352 ? -13.185 3.104 19.266 1.00 32.56 352 GLY A C 1
ATOM 2621 O O . GLY A 1 352 ? -12.414 3.742 19.994 1.00 32.56 352 GLY A O 1
ATOM 2622 N N . PRO A 1 353 ? -14.475 3.458 19.107 1.00 38.78 353 PRO A N 1
ATOM 2623 C CA . PRO A 1 353 ? -15.048 4.537 19.898 1.00 38.78 353 PRO A CA 1
ATOM 2624 C C . PRO A 1 353 ? -14.616 4.290 21.335 1.00 38.78 353 PRO A C 1
ATOM 2626 O O . PRO A 1 353 ? -14.919 3.226 21.873 1.00 38.78 353 PRO A O 1
ATOM 2629 N N . ALA A 1 354 ? -13.807 5.204 21.890 1.00 36.69 354 ALA A N 1
ATOM 2630 C CA . ALA A 1 354 ? -13.460 5.164 23.294 1.00 36.69 354 ALA A CA 1
ATOM 2631 C C . ALA A 1 354 ? -14.802 4.969 23.982 1.00 36.69 354 ALA A C 1
ATOM 2633 O O . ALA A 1 354 ? -15.689 5.812 23.805 1.00 36.69 354 ALA A O 1
ATOM 2634 N N . LEU A 1 355 ? -14.996 3.793 24.583 1.00 37.50 355 LEU A N 1
ATOM 2635 C CA . LEU A 1 355 ? -16.217 3.442 25.277 1.00 37.50 355 LEU A CA 1
ATOM 2636 C C . LEU A 1 355 ? -16.339 4.491 26.374 1.00 37.50 355 LEU A C 1
ATOM 2638 O O . LEU A 1 355 ? -15.708 4.400 27.422 1.00 37.50 355 LEU A O 1
ATOM 2642 N N . ALA A 1 356 ? -17.063 5.563 26.063 1.00 30.45 356 ALA A N 1
ATOM 2643 C CA . ALA A 1 356 ? -17.376 6.631 26.980 1.00 30.45 356 ALA A CA 1
ATOM 2644 C C . ALA A 1 356 ? -18.456 6.070 27.901 1.00 30.45 356 ALA A C 1
ATOM 2646 O O . ALA A 1 356 ? -19.649 6.296 27.689 1.00 30.45 356 ALA A O 1
ATOM 2647 N N . HIS A 1 357 ? -18.009 5.255 28.853 1.00 32.69 357 HIS A N 1
ATOM 2648 C CA . HIS A 1 357 ? -18.764 4.894 30.039 1.00 32.69 357 HIS A CA 1
ATOM 2649 C C . HIS A 1 357 ? -18.724 6.038 31.048 1.00 32.69 357 HIS A C 1
ATOM 2651 O O . HIS A 1 357 ? -17.624 6.595 31.275 1.00 32.69 357 HIS A O 1
#

Sequence (357 aa):
IGAGGRVIPVNMNPKGGVGTDKETLVSDDVTASMTFQLPVQLRGGLRYIHPMGRDEQGKPRGERFDFEVDVVWENWSQLDAYRIDFTGAINGQPIADQVIPKKWRDTISVRAGGDVNLLDGHLALRAGGYYETGASHPDFAHLDFPSFNRGGVGGGLTGSIRGVALTVGYLHIFQQPQTTTELAAKGFQVRPLAGCPDRCDGLTGVPVNAGVFKSHFDILSLSLDLHLEEMVPKLAQRREEKRQAREAAKHGGKTAPAETTTTTEPQTQTESAAPAEDAPPAEAPAPIETMPVEGGDDVPAEGTASEGAADGEGDGSDDSAGEDAADAPEGEQQITLAQVQPLPPWFSFGAGPALAH

Radius of gyration: 32.93 Å; chains: 1; bounding box: 73×96×86 Å

pLDDT: mean 76.58, std 22.92, range [27.34, 98.75]

Foldseek 3Di:
DDKDKDWDWDWDKDKDWDDDPDCQFFVWTKIKIKTDTFWTKIKIKDKDFAFPAADPVRHGLGTQKMKMKMKMKTALQVQQWIWMDMDGDTNPFGWDIDTFGFRWHMKMKIKMKMKGDPDRVFKIKIWIKMWMAFRGDLQSADPVDRRHTKMKIKMKMWGDDQQKIKIKMKMKMFGDKRADAQVSHPGADDDGRQPDDPPPVNRDHGRPSHGIDGDMDMDIDIDIGGRVCSNCVVVVVVVVVVVVVVVCVVVVPPPDPDDDDDDDDDDDDDDDDDDDDDDDDDDDDDDDDDDDDDDDDDDDDDDDDDDDDDDDDDDDDDDDDDPDPDDDDPPDDDDDDDDPDDDPCVVVDDDPPPPPD

Secondary structure (DSSP, 8-state):
-B--------EE--EEE---S-TTT-SS--EEEE-EEPPPEEEEEEEEEEE--B-TTS-B--EEEEEEEEEEEE-GGG--EEEEEEESEETTEEPPPEEEE-----EEEEEEEEEEEEETTTEEEEEEEEEE--SS-GGG--TT-----EEEEEEEEEEEETTEEEEEEEEEEEE--EEE-TTT---B---TTSPPPTTSTT--S-B---EEE--EEEEEEEEEEE-HHHH-HHHHHHHHHHHHHHHHHHHTT-------------------PPPPPPPPPPPPPPP-PPPP-PPPP-------------------------------------------PPPPTTTS--S------